Protein AF-A0A836W233-F1 (afdb_monomer)

Nearest PDB structures (foldseek):
  8ucd-assembly1_A  TM=3.951E-01  e=2.687E-01  Homo sapiens
  6h2f-assembly1_D  TM=3.242E-01  e=2.930E+00  Aeromonas hydrophila subsp. hydrophila AL09-71
  6grj-assembly1_I  TM=3.264E-01  e=6.089E+00  Aeromonas hydrophila

Mean predicted aligned error: 6.84 Å

Solvent-accessible surface area (backbone atoms only — not comparable to full-atom values): 11959 Å² total; per-residue (Å²): 135,57,78,64,58,58,51,51,54,52,52,55,53,43,65,55,48,54,58,50,50,52,52,52,49,50,51,49,52,51,53,51,50,54,46,48,52,50,28,51,54,42,48,75,70,67,54,79,58,70,62,73,54,84,77,57,72,66,60,52,49,53,49,50,53,43,52,52,20,50,49,46,35,47,52,40,51,52,48,18,59,74,74,63,74,51,73,55,72,70,52,35,52,50,31,52,53,20,48,54,50,34,64,62,43,51,60,55,48,46,72,71,41,46,72,78,42,51,86,76,69,87,49,72,62,62,53,48,52,62,60,57,61,73,78,54,84,90,65,78,80,82,74,78,76,59,61,75,56,42,72,66,30,28,53,24,48,52,48,29,51,55,23,46,50,47,32,50,46,33,57,57,56,65,72,44,94,83,62,55,72,70,57,45,51,51,34,51,52,49,26,52,55,26,45,51,52,26,52,47,25,47,54,53,26,53,47,38,56,53,32,37,73,75,54,38,84

Secondary structure (DSSP, 8-state):
--HHHHHHHHHHHHHHHHHHHHHHHHHHHHHHHHHHHHHHHHHHTT-PPPPPPPPPHHHHHHHHHHHHHHHHHHHHHHHIIIIISS--HHHHHHHHHHHHHHHHHHHHHHHHHHHHHS-----HHHHHHHHHTTSSTT----PPPPPSS-HHHHHHHHHHHHHHHHHHHHHHHHTSTT--HHHHHHHHHHHHHHHHHHHHHHHHHHHHHHHHHTT--

pLDDT: mean 87.05, std 12.39, range [54.5, 98.38]

Foldseek 3Di:
DDPVVVVVVLVVVLVVQPVVLVVLLVVLVVVLVVLLVQLVVCVVVVNDFFDADDDDPVLVVLVVLLLVLLVLLVVLLCCCSPPPSHRDDPSVVSNVVSLVSNVVSLVVCCVVCVVLLDPDDCPVVNVVVVVVVVPDPDDDDPDPDGRNFDPLLSVLSVLLSVLSCLLNVLVVVLPDPPDDPVVNVVSVVSNSVSSSSNSSSVVSNVSRNVCVVVSSD

Radius of gyration: 21.91 Å; Cα contacts (8 Å, |Δi|>4): 163; chains: 1; bounding box: 52×37×64 Å

Structure (mmCIF, N/CA/C/O backbone):
data_AF-A0A836W233-F1
#
_entry.id   AF-A0A836W233-F1
#
loop_
_atom_site.group_PDB
_atom_site.id
_atom_site.type_symbol
_atom_site.label_atom_id
_atom_site.label_alt_id
_atom_site.label_comp_id
_atom_site.label_asym_id
_atom_site.label_entity_id
_atom_site.label_seq_id
_atom_site.pdbx_PDB_ins_code
_atom_site.Cartn_x
_atom_site.Cartn_y
_atom_site.Cartn_z
_atom_site.occupancy
_atom_site.B_iso_or_equiv
_atom_site.auth_seq_id
_atom_site.auth_comp_id
_atom_site.auth_asym_id
_atom_site.auth_atom_id
_atom_site.pdbx_PDB_model_num
ATOM 1 N N . MET A 1 1 ? 25.858 -1.168 -25.892 1.00 54.59 1 MET A N 1
ATOM 2 C CA . MET A 1 1 ? 25.920 -1.875 -24.596 1.00 54.59 1 MET A CA 1
ATOM 3 C C . MET A 1 1 ? 25.893 -3.358 -24.882 1.00 54.59 1 MET A C 1
ATOM 5 O O . MET A 1 1 ? 25.028 -3.787 -25.639 1.00 54.59 1 MET A O 1
ATOM 9 N N . ASN A 1 2 ? 26.866 -4.107 -24.366 1.00 75.94 2 ASN A N 1
ATOM 10 C CA . ASN A 1 2 ? 26.929 -5.549 -24.581 1.00 75.94 2 ASN A CA 1
ATOM 11 C C . ASN A 1 2 ? 25.986 -6.245 -23.593 1.00 75.94 2 ASN A C 1
ATOM 13 O O . ASN A 1 2 ? 25.768 -5.751 -22.491 1.00 75.94 2 ASN A O 1
ATOM 17 N N . SER A 1 3 ? 25.451 -7.411 -23.964 1.00 74.44 3 SER A N 1
ATOM 18 C CA . SER A 1 3 ? 24.496 -8.168 -23.132 1.00 74.44 3 SER A CA 1
ATOM 19 C C . SER A 1 3 ? 25.020 -8.488 -21.718 1.00 74.44 3 SER A C 1
ATOM 21 O O . SER A 1 3 ? 24.229 -8.736 -20.812 1.00 74.44 3 SER A O 1
ATOM 23 N N . LEU A 1 4 ? 26.345 -8.461 -21.528 1.00 72.94 4 LEU A N 1
ATOM 24 C CA . LEU A 1 4 ? 27.021 -8.636 -20.241 1.00 72.94 4 LEU A CA 1
ATOM 25 C C . LEU A 1 4 ? 26.877 -7.417 -19.316 1.00 72.94 4 LEU A C 1
ATOM 27 O O . LEU A 1 4 ? 26.661 -7.599 -18.123 1.00 72.94 4 LEU A O 1
ATOM 31 N N . ASP A 1 5 ? 26.919 -6.195 -19.852 1.00 72.56 5 ASP A N 1
ATOM 32 C CA . ASP A 1 5 ? 26.774 -4.969 -19.053 1.00 72.56 5 ASP A CA 1
ATOM 33 C C . ASP A 1 5 ? 25.350 -4.864 -18.487 1.00 72.56 5 ASP A C 1
ATOM 35 O O . ASP A 1 5 ? 25.149 -4.506 -17.329 1.00 72.56 5 ASP A O 1
ATOM 39 N N . SER A 1 6 ? 24.350 -5.255 -19.287 1.00 65.19 6 SER A N 1
ATOM 40 C CA . SER A 1 6 ? 22.947 -5.323 -18.863 1.00 65.19 6 SER A CA 1
ATOM 41 C C . SER A 1 6 ? 22.717 -6.375 -17.772 1.00 65.19 6 SER A C 1
ATOM 43 O O . SER A 1 6 ? 21.963 -6.126 -16.837 1.00 65.19 6 SER A O 1
ATOM 45 N N . LEU A 1 7 ? 23.385 -7.531 -17.858 1.00 65.00 7 LEU A N 1
ATOM 46 C CA . LEU A 1 7 ? 23.317 -8.579 -16.832 1.00 65.00 7 LEU A CA 1
ATOM 47 C C . LEU A 1 7 ? 23.950 -8.134 -15.507 1.00 65.00 7 LEU A C 1
ATOM 49 O O . LEU A 1 7 ? 23.391 -8.407 -14.446 1.00 65.00 7 LEU A O 1
ATOM 53 N N . LEU A 1 8 ? 25.078 -7.420 -15.565 1.00 68.75 8 LEU A N 1
ATOM 54 C CA . LEU A 1 8 ? 25.747 -6.895 -14.372 1.00 68.75 8 LEU A CA 1
ATOM 55 C C . LEU A 1 8 ? 24.907 -5.808 -13.683 1.00 68.75 8 LEU A C 1
ATOM 57 O O . LEU A 1 8 ? 24.746 -5.859 -12.466 1.00 68.75 8 LEU A O 1
ATOM 61 N N . LEU A 1 9 ? 24.299 -4.894 -14.447 1.00 66.31 9 LEU A N 1
ATOM 62 C CA . LEU A 1 9 ? 23.399 -3.859 -13.916 1.00 66.31 9 LEU A CA 1
ATOM 63 C C . LEU A 1 9 ? 22.146 -4.440 -13.242 1.00 66.31 9 LEU A C 1
ATOM 65 O O . LEU A 1 9 ? 21.743 -3.974 -12.177 1.00 66.31 9 LEU A O 1
ATOM 69 N N . VAL A 1 10 ? 21.532 -5.473 -13.832 1.00 64.62 10 VAL A N 1
ATOM 70 C CA . VAL A 1 10 ? 20.363 -6.147 -13.233 1.00 64.62 10 VAL A CA 1
ATOM 71 C C . VAL A 1 10 ? 20.743 -6.861 -11.933 1.00 64.62 10 VAL A C 1
ATOM 73 O O . VAL A 1 10 ? 19.988 -6.797 -10.960 1.00 64.62 10 VAL A O 1
ATOM 76 N N . GLY A 1 11 ? 21.914 -7.504 -11.896 1.00 69.62 11 GLY A N 1
ATOM 77 C CA . GLY A 1 11 ? 22.429 -8.150 -10.690 1.00 69.62 11 GLY A CA 1
ATOM 78 C C . GLY A 1 11 ? 22.660 -7.161 -9.546 1.00 69.62 11 GLY A C 1
ATOM 79 O O . GLY A 1 11 ? 22.236 -7.417 -8.421 1.00 69.62 11 GLY A O 1
ATOM 80 N N . ASP A 1 12 ? 23.267 -6.011 -9.838 1.00 78.44 12 ASP A N 1
ATOM 81 C CA . ASP A 1 12 ? 23.578 -4.982 -8.840 1.00 78.44 12 ASP A CA 1
ATOM 82 C C . ASP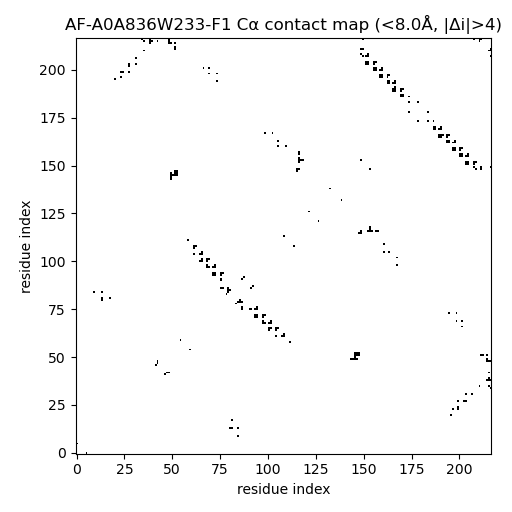 A 1 12 ? 22.311 -4.411 -8.174 1.00 78.44 12 ASP A C 1
ATOM 84 O O . ASP A 1 12 ? 22.196 -4.349 -6.948 1.00 78.44 12 ASP A O 1
ATOM 88 N N . GLN A 1 13 ? 21.284 -4.120 -8.973 1.00 71.88 13 GLN A N 1
ATOM 89 C CA . GLN A 1 13 ? 20.011 -3.588 -8.479 1.00 71.88 13 GLN A CA 1
ATOM 90 C C . GLN A 1 13 ? 19.260 -4.575 -7.567 1.00 71.88 13 GLN A C 1
ATOM 92 O O . GLN A 1 13 ? 18.744 -4.191 -6.513 1.00 71.88 13 GLN A O 1
ATOM 97 N N . ALA A 1 14 ? 19.226 -5.865 -7.921 1.00 77.56 14 ALA A N 1
ATOM 98 C CA . ALA A 1 14 ? 18.607 -6.891 -7.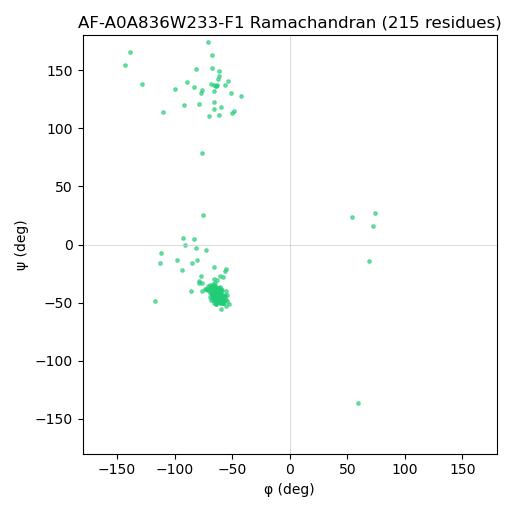078 1.00 77.56 14 ALA A CA 1
ATOM 99 C C . ALA A 1 14 ? 19.352 -7.070 -5.740 1.00 77.56 14 ALA A C 1
ATOM 101 O O . ALA A 1 14 ? 18.715 -7.248 -4.695 1.00 77.56 14 ALA A O 1
ATOM 102 N N . ASN A 1 15 ? 20.685 -6.959 -5.762 1.00 82.75 15 ASN A N 1
ATOM 103 C CA . ASN A 1 15 ? 21.538 -7.089 -4.580 1.00 82.75 15 ASN A CA 1
ATOM 104 C C . ASN A 1 15 ? 21.312 -5.974 -3.554 1.00 82.75 15 ASN A C 1
ATOM 106 O O . ASN A 1 15 ? 21.456 -6.218 -2.359 1.00 82.75 15 ASN A O 1
ATOM 110 N N . HIS A 1 16 ? 20.922 -4.774 -3.986 1.00 86.88 16 HIS A N 1
ATOM 111 C CA . HIS A 1 16 ? 20.575 -3.683 -3.075 1.00 86.88 16 HIS A CA 1
ATOM 112 C C . HIS A 1 16 ? 19.112 -3.733 -2.618 1.00 86.88 16 HIS A C 1
ATOM 114 O O . HIS A 1 16 ? 18.818 -3.517 -1.438 1.00 86.88 16 HIS A O 1
ATOM 120 N N . PHE A 1 17 ? 18.187 -4.059 -3.525 1.00 88.19 17 PHE A N 1
ATOM 121 C CA . PHE A 1 17 ? 16.756 -4.028 -3.233 1.00 88.19 17 PHE A CA 1
ATOM 122 C C . PHE A 1 17 ? 16.310 -5.126 -2.258 1.00 88.19 17 PHE A C 1
ATOM 124 O O . PHE A 1 17 ? 15.556 -4.847 -1.325 1.00 88.19 17 PHE A O 1
ATOM 131 N N . LEU A 1 18 ? 16.757 -6.375 -2.438 1.00 89.88 18 LEU A N 1
ATOM 132 C CA . LEU A 1 18 ? 16.276 -7.504 -1.629 1.00 89.88 18 LEU A CA 1
ATOM 133 C C . LEU A 1 18 ? 16.660 -7.399 -0.141 1.00 89.88 18 LEU A C 1
ATOM 135 O O . LEU A 1 18 ? 15.778 -7.591 0.703 1.00 89.88 18 LEU A O 1
ATOM 139 N N . PRO A 1 19 ? 17.908 -7.047 0.232 1.00 93.44 19 PRO A N 1
ATOM 140 C CA . PRO A 1 19 ? 18.248 -6.807 1.631 1.00 93.44 19 PRO A CA 1
ATOM 141 C C . PRO A 1 19 ? 17.439 -5.657 2.226 1.00 93.44 19 PRO A C 1
ATOM 143 O O . PRO A 1 19 ? 16.938 -5.783 3.343 1.00 93.44 19 PRO A O 1
ATOM 146 N N . LEU A 1 20 ? 17.257 -4.560 1.480 1.00 92.81 20 LEU A N 1
ATOM 147 C CA . LEU A 1 20 ? 16.443 -3.432 1.931 1.00 92.81 20 LEU A CA 1
ATOM 148 C C . LEU A 1 20 ? 14.992 -3.858 2.179 1.00 92.81 20 LEU A C 1
ATOM 150 O O . LEU A 1 20 ? 14.433 -3.520 3.220 1.00 92.81 20 LEU A O 1
ATOM 154 N N . ALA A 1 21 ? 14.400 -4.638 1.272 1.00 92.56 21 ALA A N 1
ATOM 155 C CA . ALA A 1 21 ? 13.067 -5.198 1.458 1.00 92.56 21 ALA A CA 1
ATOM 156 C C . ALA A 1 21 ? 12.988 -6.039 2.737 1.00 92.56 21 ALA A C 1
ATOM 158 O O . ALA A 1 21 ? 12.072 -5.849 3.538 1.00 92.56 21 ALA A O 1
ATOM 159 N N . GLY A 1 22 ? 13.985 -6.895 2.983 1.00 92.88 22 GLY A N 1
ATOM 160 C CA . GLY A 1 22 ? 14.105 -7.655 4.228 1.00 92.88 22 GLY A CA 1
ATOM 161 C C . GLY A 1 22 ? 14.096 -6.761 5.473 1.00 92.88 22 GLY A C 1
ATOM 162 O O . GLY A 1 22 ? 13.321 -7.008 6.397 1.00 92.88 22 GLY A O 1
ATOM 163 N N . TRP A 1 23 ? 14.885 -5.683 5.479 1.00 95.56 23 TRP A N 1
ATOM 164 C CA . TRP A 1 23 ? 14.919 -4.716 6.583 1.00 95.56 23 TRP A CA 1
ATOM 165 C C . TRP A 1 23 ? 13.596 -3.975 6.774 1.00 95.56 23 TRP A C 1
ATOM 167 O O . TRP A 1 23 ? 13.149 -3.801 7.909 1.00 95.56 23 TRP A O 1
ATOM 177 N N . VAL A 1 24 ? 12.942 -3.569 5.684 1.00 93.88 24 VAL A N 1
ATOM 178 C CA . VAL A 1 24 ? 11.636 -2.898 5.727 1.00 93.88 24 VAL A CA 1
ATOM 179 C C . VAL A 1 24 ? 10.575 -3.822 6.327 1.00 93.88 24 VAL A C 1
ATOM 181 O O . VAL A 1 24 ? 9.843 -3.411 7.231 1.00 93.88 24 VAL A O 1
ATOM 184 N N . PHE A 1 25 ? 10.512 -5.083 5.893 1.00 94.75 25 PHE A N 1
ATOM 185 C CA . PHE A 1 25 ? 9.562 -6.052 6.443 1.00 94.75 25 PHE A CA 1
ATOM 186 C C . PHE A 1 25 ? 9.882 -6.438 7.887 1.00 94.75 25 PHE A C 1
ATOM 188 O O . PHE A 1 25 ? 8.960 -6.584 8.691 1.00 94.75 25 PHE A O 1
ATOM 195 N N . LEU A 1 26 ? 11.162 -6.539 8.254 1.00 94.88 26 LEU A N 1
ATOM 196 C CA . LEU A 1 26 ? 11.569 -6.739 9.644 1.00 94.88 26 LEU A CA 1
ATOM 197 C C . LEU A 1 26 ? 11.117 -5.565 10.523 1.00 94.88 26 LEU A C 1
ATOM 199 O O . LEU A 1 26 ? 10.519 -5.781 11.576 1.00 94.88 26 LEU A O 1
ATOM 203 N N . GLY A 1 27 ? 11.341 -4.328 10.073 1.00 93.56 27 GLY A N 1
ATOM 204 C CA . GLY A 1 27 ? 10.877 -3.121 10.755 1.00 93.56 27 GLY A CA 1
ATOM 205 C C . GLY A 1 27 ? 9.356 -3.097 10.926 1.00 93.56 27 GLY A C 1
ATOM 206 O O . GLY A 1 27 ? 8.863 -2.817 12.020 1.00 93.56 27 GLY A O 1
ATOM 207 N N . ALA A 1 28 ? 8.608 -3.475 9.884 1.00 92.50 28 ALA A N 1
ATOM 208 C CA . ALA A 1 28 ? 7.158 -3.633 9.964 1.00 92.50 28 ALA A CA 1
ATOM 209 C C . ALA A 1 28 ? 6.756 -4.704 10.996 1.00 92.50 28 ALA A C 1
ATOM 211 O O . ALA A 1 28 ? 5.900 -4.449 11.842 1.00 92.50 28 ALA A O 1
ATOM 212 N N . GLY A 1 29 ? 7.415 -5.866 11.000 1.00 93.06 29 GLY A N 1
ATOM 213 C CA . GLY A 1 29 ? 7.183 -6.928 11.982 1.00 93.06 29 GLY A CA 1
ATOM 214 C C . GLY A 1 29 ? 7.442 -6.480 13.425 1.00 93.06 29 GLY A C 1
ATOM 215 O O . GLY A 1 29 ? 6.626 -6.743 14.311 1.00 93.06 29 GLY A O 1
ATOM 216 N N . ILE A 1 30 ? 8.524 -5.732 13.663 1.00 94.69 30 ILE A N 1
ATOM 217 C CA . ILE A 1 30 ? 8.833 -5.140 14.974 1.00 94.69 30 ILE A CA 1
ATOM 218 C C . ILE A 1 30 ? 7.737 -4.149 15.385 1.00 94.69 30 ILE A C 1
ATOM 220 O O . ILE A 1 30 ? 7.246 -4.215 16.513 1.00 94.69 30 ILE A O 1
ATOM 224 N N . ALA A 1 31 ? 7.297 -3.270 14.481 1.00 92.50 31 ALA A N 1
ATOM 225 C CA . ALA A 1 31 ? 6.215 -2.326 14.759 1.00 92.50 31 ALA A CA 1
ATOM 226 C C . ALA A 1 31 ? 4.899 -3.043 15.119 1.00 92.50 31 ALA A C 1
ATOM 228 O O . ALA A 1 31 ? 4.221 -2.649 16.072 1.00 92.50 31 ALA A O 1
ATOM 229 N N . MET A 1 32 ? 4.563 -4.131 14.415 1.00 93.69 32 MET A N 1
ATOM 230 C CA . MET A 1 32 ? 3.405 -4.976 14.732 1.00 93.69 32 MET A CA 1
ATOM 231 C C . MET A 1 32 ? 3.522 -5.581 16.134 1.00 93.69 32 MET A C 1
ATOM 233 O O . MET A 1 32 ? 2.569 -5.494 16.913 1.00 93.69 32 MET A O 1
ATOM 237 N N . ALA A 1 33 ? 4.686 -6.143 16.474 1.00 91.75 33 ALA A N 1
ATOM 238 C CA . ALA A 1 33 ? 4.948 -6.749 17.777 1.00 91.75 33 ALA A CA 1
ATOM 239 C C . ALA A 1 33 ? 4.858 -5.726 18.920 1.00 91.75 33 ALA A C 1
ATOM 241 O O . ALA A 1 33 ? 4.186 -5.981 19.919 1.00 91.75 33 ALA A O 1
ATOM 242 N N . LEU A 1 34 ? 5.454 -4.540 18.759 1.00 92.69 34 LEU A N 1
ATOM 243 C CA . LEU A 1 34 ? 5.370 -3.456 19.743 1.00 92.69 34 LEU A CA 1
ATOM 244 C C . LEU A 1 34 ? 3.922 -3.001 19.962 1.00 92.69 34 LEU A C 1
ATOM 246 O O . LEU A 1 34 ? 3.486 -2.865 21.107 1.00 92.69 34 LEU A O 1
ATOM 250 N N . HIS A 1 35 ? 3.153 -2.830 18.881 1.00 91.88 35 HIS A N 1
ATOM 251 C CA . HIS A 1 35 ? 1.733 -2.490 18.964 1.00 91.88 35 HIS A CA 1
ATOM 252 C C . HIS A 1 35 ? 0.923 -3.585 19.682 1.00 91.88 35 HIS A C 1
ATOM 254 O O . HIS A 1 35 ? 0.108 -3.277 20.551 1.00 91.88 35 HIS A O 1
ATOM 260 N N . ALA A 1 36 ? 1.180 -4.866 19.383 1.00 90.19 36 ALA A N 1
ATOM 261 C CA . ALA A 1 36 ? 0.514 -5.996 20.040 1.00 90.19 36 ALA A CA 1
ATOM 262 C C . ALA A 1 36 ? 0.814 -6.037 21.546 1.00 90.19 36 ALA A C 1
ATOM 264 O O . ALA A 1 36 ? -0.103 -6.175 22.357 1.00 90.19 36 ALA A O 1
ATOM 265 N N . CYS A 1 37 ? 2.086 -5.875 21.923 1.00 91.81 37 CYS A N 1
ATOM 266 C CA . CYS A 1 37 ? 2.526 -5.823 23.316 1.00 91.81 37 CYS A CA 1
ATOM 267 C C . CYS A 1 37 ? 1.872 -4.660 24.073 1.00 91.81 37 CYS A C 1
ATOM 269 O O . CYS A 1 37 ? 1.409 -4.848 25.199 1.00 91.81 37 CYS A O 1
ATOM 271 N N . GLY A 1 38 ? 1.778 -3.480 23.449 1.00 88.50 38 GLY A N 1
ATOM 272 C CA . GLY A 1 38 ? 1.089 -2.317 24.012 1.00 88.50 38 GLY A CA 1
ATOM 273 C C . GLY A 1 38 ? -0.400 -2.577 24.261 1.00 88.50 38 GLY A C 1
ATOM 274 O O . GLY A 1 38 ? -0.880 -2.372 25.377 1.00 88.50 38 GLY A O 1
ATOM 275 N N . GLY A 1 39 ? -1.114 -3.103 23.260 1.00 86.81 39 GLY A N 1
ATOM 276 C CA . GLY A 1 39 ? -2.533 -3.456 23.384 1.00 86.81 39 GLY A CA 1
ATOM 277 C C . GLY A 1 39 ? -2.786 -4.538 24.439 1.00 86.81 39 GLY A C 1
ATOM 278 O O . GLY A 1 39 ? -3.727 -4.452 25.231 1.00 86.81 39 GLY A O 1
ATOM 279 N N . TRP A 1 40 ? -1.906 -5.535 24.526 1.00 87.94 40 TRP A N 1
ATOM 280 C CA . TRP A 1 40 ? -1.980 -6.576 25.549 1.00 87.94 40 TRP A CA 1
ATOM 281 C C . TRP A 1 40 ? -1.714 -6.043 26.964 1.00 87.94 40 TRP A C 1
ATOM 283 O O . TRP A 1 40 ? -2.442 -6.382 27.900 1.00 87.94 40 TRP A O 1
ATOM 293 N N . ALA A 1 41 ? -0.722 -5.166 27.132 1.00 89.62 41 ALA A N 1
ATOM 294 C CA . ALA A 1 41 ? -0.446 -4.514 28.409 1.00 89.62 41 ALA A CA 1
ATOM 295 C C . ALA A 1 41 ? -1.614 -3.617 28.857 1.00 89.62 41 ALA A C 1
ATOM 297 O O . ALA A 1 41 ? -1.976 -3.629 30.033 1.00 89.62 41 ALA A O 1
ATOM 298 N N . ALA A 1 42 ? -2.245 -2.889 27.929 1.00 86.12 42 ALA A N 1
ATOM 299 C CA . ALA A 1 42 ? -3.430 -2.076 28.204 1.00 86.12 42 ALA A CA 1
ATOM 300 C C . ALA A 1 42 ? -4.619 -2.931 28.678 1.00 86.12 42 ALA A C 1
ATOM 302 O O . ALA A 1 42 ? -5.251 -2.609 29.685 1.00 86.12 42 ALA A O 1
ATOM 303 N N . ARG A 1 43 ? -4.859 -4.076 28.027 1.00 85.75 43 ARG A N 1
ATOM 304 C CA . ARG A 1 43 ? -5.877 -5.053 28.449 1.00 85.75 43 ARG A CA 1
ATOM 305 C C . ARG A 1 43 ? -5.625 -5.602 29.842 1.00 85.75 43 ARG A C 1
ATOM 307 O O . ARG A 1 43 ? -6.555 -5.692 30.636 1.00 85.75 43 ARG A O 1
ATOM 314 N N . ARG A 1 44 ? -4.371 -5.936 30.163 1.00 88.56 44 ARG A N 1
ATOM 315 C CA . ARG A 1 44 ? -3.999 -6.383 31.515 1.00 88.56 44 ARG A CA 1
ATOM 316 C C . ARG A 1 44 ? -4.272 -5.328 32.585 1.00 88.56 44 ARG A C 1
ATOM 318 O O . ARG A 1 44 ? -4.523 -5.692 33.726 1.00 88.56 44 ARG A O 1
ATOM 325 N N . ARG A 1 45 ? -4.257 -4.042 32.223 1.00 90.06 45 ARG A N 1
ATOM 326 C CA . ARG A 1 45 ? -4.622 -2.925 33.110 1.00 90.06 45 ARG A CA 1
ATOM 327 C C . ARG A 1 45 ? -6.135 -2.676 33.191 1.00 90.06 45 ARG A C 1
ATOM 329 O O . ARG A 1 45 ? -6.541 -1.708 33.821 1.00 90.06 45 ARG A O 1
ATOM 336 N N . GLY A 1 46 ? -6.962 -3.508 32.555 1.00 84.06 46 GLY A N 1
ATOM 337 C CA . GLY A 1 46 ? -8.419 -3.362 32.564 1.00 84.06 46 GLY A CA 1
ATOM 338 C C . GLY A 1 46 ? -8.935 -2.186 31.731 1.00 84.06 46 GLY A C 1
ATOM 339 O O . GLY A 1 46 ? -10.086 -1.790 31.894 1.00 84.06 46 GLY A O 1
ATOM 340 N N . LEU A 1 47 ? -8.113 -1.619 30.838 1.00 80.94 47 LEU A N 1
ATOM 341 C CA . LEU A 1 47 ? -8.565 -0.570 29.928 1.00 80.94 47 LEU A CA 1
ATOM 342 C C . LEU A 1 47 ? -9.508 -1.196 28.894 1.00 80.94 47 LEU A C 1
ATOM 344 O O . LEU A 1 47 ? -9.086 -1.994 28.055 1.00 80.94 47 LEU A O 1
ATOM 348 N N . ALA A 1 48 ? -10.796 -0.863 28.986 1.00 73.06 48 ALA A N 1
ATOM 349 C CA . ALA A 1 48 ? -11.801 -1.334 28.047 1.00 73.06 48 ALA A CA 1
ATOM 350 C C . ALA A 1 48 ? -11.525 -0.752 26.654 1.00 73.06 48 ALA A C 1
ATOM 352 O O . ALA A 1 48 ? -11.462 0.466 26.479 1.00 73.06 48 ALA A O 1
ATOM 353 N N . ALA A 1 49 ? -11.362 -1.628 25.662 1.00 72.75 49 ALA A N 1
ATOM 354 C CA . ALA A 1 49 ? -11.263 -1.202 24.275 1.00 72.75 49 ALA A CA 1
ATOM 355 C C . ALA A 1 49 ? -12.623 -0.648 23.810 1.00 72.75 49 ALA A C 1
ATOM 357 O O . ALA A 1 49 ? -13.660 -1.243 24.128 1.00 72.75 49 ALA A O 1
ATOM 358 N N . PRO A 1 50 ? -12.648 0.464 23.056 1.00 69.44 50 PRO A N 1
ATOM 359 C CA . PRO A 1 50 ? -13.883 0.954 22.469 1.00 69.44 50 PRO A CA 1
ATOM 360 C C . PRO A 1 50 ? -14.467 -0.097 21.509 1.00 69.44 50 PRO A C 1
ATOM 362 O O . PRO A 1 50 ? -13.718 -0.855 20.884 1.00 69.44 50 PRO A O 1
ATOM 365 N N . PRO A 1 51 ? -15.801 -0.163 21.366 1.00 72.19 51 PRO A N 1
ATOM 366 C CA . PRO A 1 51 ? -16.425 -1.114 20.459 1.00 72.19 51 PRO A CA 1
ATOM 367 C C . PRO A 1 51 ? -15.991 -0.845 19.007 1.00 72.19 51 PRO A C 1
ATOM 369 O O . PRO A 1 51 ? -15.876 0.319 18.603 1.00 72.19 51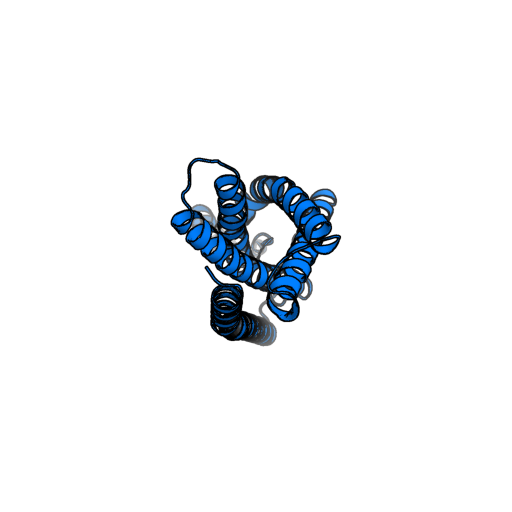 PRO A O 1
ATOM 372 N N . PRO A 1 52 ? -15.773 -1.896 18.194 1.00 75.25 52 PRO A N 1
ATOM 373 C CA . PRO A 1 52 ? -15.330 -1.725 16.820 1.00 75.25 52 PRO A CA 1
ATOM 374 C C . PRO A 1 52 ? -16.414 -1.024 15.998 1.00 75.25 52 PRO A C 1
ATOM 376 O O . PRO A 1 52 ? -17.586 -1.411 16.008 1.00 75.25 52 PRO A O 1
ATOM 379 N N . ALA A 1 53 ? -16.018 -0.006 15.237 1.00 78.88 53 ALA A N 1
ATOM 380 C CA . ALA A 1 53 ? -16.925 0.656 14.310 1.00 78.88 53 ALA A CA 1
ATOM 381 C C . ALA A 1 53 ? -17.390 -0.316 13.211 1.00 78.88 53 ALA A C 1
ATOM 383 O O . ALA A 1 53 ? -16.598 -1.060 12.625 1.00 78.88 53 ALA A O 1
ATOM 384 N N . ARG A 1 54 ? -18.689 -0.294 12.903 1.00 85.56 54 ARG A N 1
ATOM 385 C CA . ARG A 1 54 ? -19.285 -1.143 11.864 1.00 85.56 54 ARG A CA 1
ATOM 386 C C . ARG A 1 54 ? -18.963 -0.560 10.487 1.00 85.56 54 ARG A C 1
ATOM 388 O O . ARG A 1 54 ? -19.158 0.628 10.266 1.00 85.56 54 ARG A O 1
ATOM 395 N N . TRP A 1 55 ? -18.466 -1.391 9.573 1.00 89.31 55 TRP A N 1
A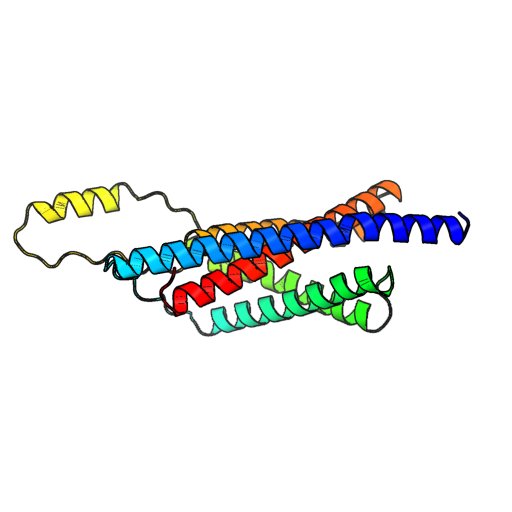TOM 396 C CA . TRP A 1 55 ? -18.229 -0.989 8.182 1.00 89.31 55 TRP A CA 1
ATOM 397 C C . TRP A 1 55 ? -19.477 -1.242 7.349 1.00 89.31 55 TRP A C 1
ATOM 399 O O . TRP A 1 55 ? -20.118 -2.291 7.487 1.00 89.31 55 TRP A O 1
ATOM 409 N N . HIS A 1 56 ? -19.783 -0.320 6.445 1.00 93.62 56 HIS A N 1
ATOM 410 C CA . HIS A 1 56 ? -20.795 -0.546 5.428 1.00 93.62 56 HIS A CA 1
ATOM 411 C C . HIS A 1 56 ? -20.311 -1.621 4.442 1.00 93.62 56 HIS A C 1
ATOM 413 O O . HIS A 1 56 ? -19.113 -1.826 4.241 1.00 93.62 56 HIS A O 1
ATOM 419 N N . TRP A 1 57 ? -21.246 -2.348 3.828 1.00 96.06 57 TRP A N 1
ATOM 420 C CA . TRP A 1 57 ? -20.921 -3.467 2.935 1.00 96.06 57 TRP A CA 1
ATOM 421 C C . TRP A 1 57 ? -20.079 -3.035 1.723 1.00 96.06 57 TRP A C 1
ATOM 423 O O . TRP A 1 57 ? -19.165 -3.754 1.328 1.00 96.06 57 TRP A O 1
ATOM 433 N N . TRP A 1 58 ? -20.333 -1.842 1.182 1.00 95.81 58 TRP A N 1
ATOM 434 C CA . TRP A 1 58 ? -19.610 -1.303 0.032 1.00 95.81 58 TRP A CA 1
ATOM 435 C C . TRP A 1 58 ? -18.160 -0.938 0.383 1.00 95.81 58 TRP A C 1
ATOM 437 O O . TRP A 1 58 ? -17.257 -1.172 -0.412 1.00 95.81 58 TRP A O 1
ATOM 447 N N . GLU A 1 59 ? -17.903 -0.458 1.603 1.00 94.12 59 GLU A N 1
ATOM 448 C CA . GLU A 1 59 ? -16.544 -0.170 2.086 1.00 94.12 59 GLU A CA 1
ATOM 449 C C . GLU A 1 59 ? -15.741 -1.463 2.245 1.00 94.12 59 GLU A C 1
ATOM 451 O O . GLU A 1 59 ? -14.549 -1.499 1.956 1.00 94.12 59 GLU A O 1
ATOM 456 N N . ARG A 1 60 ? -16.403 -2.551 2.667 1.00 93.94 60 ARG A N 1
ATOM 457 C CA . ARG A 1 60 ? -15.789 -3.886 2.721 1.00 93.94 60 ARG A CA 1
ATOM 458 C C . ARG A 1 60 ? -15.435 -4.384 1.324 1.00 93.94 60 ARG A C 1
ATOM 460 O O . ARG A 1 60 ? -14.370 -4.969 1.168 1.00 93.94 60 ARG A O 1
ATOM 467 N N . LEU A 1 61 ? -16.305 -4.148 0.340 1.00 96.56 61 LEU A N 1
ATOM 468 C CA . LEU A 1 61 ? -16.041 -4.500 -1.054 1.00 96.56 61 LEU A CA 1
ATOM 469 C C . LEU A 1 61 ? -14.851 -3.705 -1.606 1.00 96.56 61 LEU A C 1
ATOM 471 O O . LEU A 1 61 ? -13.912 -4.318 -2.100 1.00 96.56 61 LEU A O 1
ATOM 475 N N . LEU A 1 62 ? -14.842 -2.375 -1.457 1.00 96.31 62 LEU A N 1
ATOM 476 C CA . LEU A 1 62 ? -13.716 -1.532 -1.886 1.00 96.31 62 LEU A CA 1
ATOM 477 C C . LEU A 1 62 ? -12.401 -1.961 -1.237 1.00 96.31 62 LEU A C 1
ATOM 479 O O . LEU A 1 62 ? -11.389 -2.093 -1.920 1.00 96.31 62 LEU A O 1
ATOM 483 N N . TYR A 1 63 ? -12.423 -2.226 0.070 1.00 95.25 63 TYR A N 1
ATOM 484 C CA . TYR A 1 63 ? -11.244 -2.699 0.783 1.00 95.25 63 TYR A CA 1
ATOM 485 C C . TYR A 1 63 ? -10.774 -4.068 0.283 1.00 95.25 63 TYR A C 1
ATOM 487 O O . TYR A 1 63 ? -9.582 -4.262 0.073 1.00 95.25 63 TYR A O 1
ATOM 495 N N . ALA A 1 64 ? -11.694 -5.008 0.051 1.00 96.50 64 ALA A N 1
ATOM 496 C CA . ALA A 1 64 ? -11.354 -6.326 -0.474 1.00 96.50 64 ALA A CA 1
ATOM 497 C C . ALA A 1 64 ? -10.714 -6.230 -1.867 1.00 96.50 64 ALA A C 1
ATOM 499 O O . ALA A 1 64 ? -9.680 -6.851 -2.097 1.00 96.50 64 ALA A O 1
ATOM 500 N N . VAL A 1 65 ? -11.272 -5.411 -2.765 1.00 97.94 65 VAL A N 1
ATOM 501 C CA . VAL A 1 65 ? -10.692 -5.182 -4.098 1.00 97.94 65 VAL A CA 1
ATOM 502 C C . VAL A 1 65 ? -9.303 -4.547 -3.986 1.00 97.94 65 VAL A C 1
ATOM 504 O O . VAL A 1 65 ? -8.381 -4.997 -4.658 1.00 97.94 65 VAL A O 1
ATOM 507 N N . ALA A 1 66 ? -9.119 -3.564 -3.099 1.00 97.06 66 ALA A N 1
ATOM 508 C CA . ALA A 1 66 ? -7.814 -2.944 -2.868 1.00 97.06 66 ALA A CA 1
ATOM 509 C C . ALA A 1 66 ? -6.764 -3.949 -2.377 1.00 97.06 66 ALA A C 1
ATOM 511 O O . ALA A 1 66 ? -5.642 -3.961 -2.873 1.00 97.06 66 ALA A O 1
ATOM 512 N N . VAL A 1 67 ? -7.130 -4.802 -1.416 1.00 96.56 67 VAL A N 1
ATOM 513 C CA . VAL A 1 67 ? -6.246 -5.837 -0.863 1.00 96.56 67 VAL A CA 1
ATOM 514 C C . VAL A 1 67 ? -5.868 -6.852 -1.937 1.00 96.56 67 VAL A C 1
ATOM 516 O O . VAL A 1 67 ? -4.697 -7.201 -2.046 1.00 96.56 67 VAL A O 1
ATOM 519 N N . LEU A 1 68 ? -6.830 -7.298 -2.749 1.00 97.62 68 LEU A N 1
ATOM 520 C CA . LEU A 1 68 ? -6.566 -8.227 -3.849 1.00 97.62 68 LEU A CA 1
ATOM 521 C C . LEU A 1 68 ? -5.642 -7.607 -4.904 1.00 97.62 68 LEU A C 1
ATOM 523 O O . LEU A 1 68 ? -4.682 -8.255 -5.309 1.00 97.62 68 LEU A O 1
ATOM 527 N N . ALA A 1 69 ? -5.876 -6.350 -5.293 1.00 97.94 69 ALA A N 1
ATOM 528 C CA . ALA A 1 69 ? -5.017 -5.643 -6.243 1.00 97.94 69 ALA A CA 1
ATOM 529 C C . ALA A 1 69 ? -3.596 -5.438 -5.694 1.00 97.94 69 ALA A C 1
ATOM 531 O O . ALA A 1 69 ? -2.621 -5.675 -6.398 1.00 97.94 69 ALA A O 1
ATOM 532 N N . LEU A 1 70 ? -3.456 -5.053 -4.421 1.00 97.06 70 LEU A N 1
ATOM 533 C CA . LEU A 1 70 ? -2.149 -4.910 -3.773 1.00 97.06 70 LEU A CA 1
ATOM 534 C C . LEU A 1 70 ? -1.413 -6.243 -3.643 1.00 97.06 70 LEU A C 1
ATOM 536 O O . LEU A 1 70 ? -0.193 -6.273 -3.796 1.00 97.06 70 LEU A O 1
ATOM 540 N N . LEU A 1 71 ? -2.127 -7.333 -3.361 1.00 96.69 71 LEU A N 1
ATOM 541 C CA . LEU A 1 71 ? -1.541 -8.667 -3.297 1.00 96.69 71 LEU A CA 1
ATOM 542 C C . LEU A 1 71 ? -1.017 -9.096 -4.671 1.00 96.69 71 LEU A C 1
ATOM 544 O O . LEU A 1 71 ? 0.129 -9.525 -4.762 1.00 96.69 71 LEU A O 1
ATOM 548 N N . ASP A 1 72 ? -1.820 -8.927 -5.724 1.00 97.81 72 ASP A N 1
ATOM 549 C CA . ASP A 1 72 ? -1.422 -9.205 -7.107 1.00 97.81 72 ASP A CA 1
ATOM 550 C C . ASP A 1 72 ? -0.182 -8.391 -7.517 1.00 97.81 72 ASP A C 1
ATOM 552 O O . ASP A 1 72 ? 0.832 -8.957 -7.934 1.00 97.81 72 ASP A O 1
ATOM 556 N N . LEU A 1 73 ? -0.203 -7.075 -7.283 1.00 97.38 73 LEU A N 1
ATOM 557 C CA . LEU A 1 73 ? 0.923 -6.177 -7.554 1.00 97.38 73 LEU A CA 1
ATOM 558 C C . LEU A 1 73 ? 2.182 -6.553 -6.771 1.00 97.38 73 LEU A C 1
ATOM 560 O O . LEU A 1 73 ? 3.277 -6.559 -7.329 1.00 97.38 73 LEU A O 1
ATOM 564 N N . SER A 1 74 ? 2.039 -6.891 -5.489 1.00 95.81 74 SER A N 1
ATOM 565 C CA . SER A 1 74 ? 3.175 -7.281 -4.651 1.00 95.81 74 SER A CA 1
ATOM 566 C C . SER A 1 74 ? 3.783 -8.588 -5.152 1.00 95.81 74 SER A C 1
ATOM 568 O O . SER A 1 74 ? 4.987 -8.655 -5.381 1.00 95.81 74 SER A O 1
ATOM 570 N N . VAL A 1 75 ? 2.963 -9.620 -5.371 1.00 95.81 75 VAL A N 1
ATOM 571 C CA . VAL A 1 75 ? 3.437 -10.933 -5.833 1.00 95.81 75 VAL A CA 1
ATOM 572 C C . VAL A 1 75 ? 4.129 -10.810 -7.186 1.00 95.81 75 VAL A C 1
ATOM 574 O O . VAL A 1 75 ? 5.249 -11.292 -7.338 1.00 95.81 75 VAL A O 1
ATOM 577 N N . THR A 1 76 ? 3.506 -10.128 -8.147 1.00 96.25 76 THR A N 1
ATOM 578 C CA . THR A 1 76 ? 4.074 -9.927 -9.488 1.00 96.25 76 THR A CA 1
ATOM 579 C C . THR A 1 76 ? 5.381 -9.125 -9.442 1.00 96.25 76 THR A C 1
ATOM 581 O O . THR A 1 76 ? 6.349 -9.518 -10.092 1.00 96.25 76 THR A O 1
ATOM 584 N N . ALA A 1 77 ? 5.460 -8.057 -8.638 1.00 93.25 77 ALA A N 1
ATOM 585 C CA . ALA A 1 77 ? 6.665 -7.236 -8.508 1.00 93.25 77 ALA A CA 1
ATOM 586 C C . ALA A 1 77 ? 7.820 -7.980 -7.818 1.00 93.25 77 ALA A C 1
ATOM 588 O O . ALA A 1 77 ? 8.941 -7.987 -8.328 1.00 93.25 77 ALA A O 1
ATOM 589 N N . PHE A 1 78 ? 7.564 -8.651 -6.690 1.00 92.25 78 PHE A N 1
ATOM 590 C CA . PHE A 1 78 ? 8.597 -9.428 -5.998 1.00 92.25 78 PHE A CA 1
ATOM 591 C C . PHE A 1 78 ? 9.064 -10.617 -6.834 1.00 92.25 78 PHE A C 1
ATOM 593 O O . PHE A 1 78 ? 10.260 -10.890 -6.876 1.00 92.25 78 PHE A O 1
ATOM 600 N N . TYR A 1 79 ? 8.154 -11.286 -7.545 1.00 91.81 79 TYR A N 1
ATOM 601 C CA . TYR A 1 79 ? 8.516 -12.351 -8.477 1.00 91.81 79 TYR A CA 1
ATOM 602 C C . TYR A 1 79 ? 9.450 -11.848 -9.586 1.00 91.81 79 TYR A C 1
ATOM 604 O O . TYR A 1 79 ? 10.452 -12.497 -9.896 1.00 91.81 79 TYR A O 1
ATOM 612 N N . ALA A 1 80 ? 9.159 -10.671 -10.148 1.00 90.12 80 ALA A N 1
ATOM 613 C CA . ALA A 1 80 ? 9.988 -10.043 -11.170 1.00 90.12 80 ALA A CA 1
ATOM 614 C C . ALA A 1 80 ? 11.418 -9.803 -10.681 1.00 90.12 80 ALA A C 1
ATOM 616 O O . ALA A 1 80 ? 12.372 -10.182 -11.357 1.00 90.12 80 ALA A O 1
ATOM 617 N N . VAL A 1 81 ? 11.554 -9.210 -9.492 1.00 87.50 81 VAL A N 1
ATOM 618 C CA . VAL A 1 81 ? 12.855 -8.874 -8.901 1.00 87.50 81 VAL A CA 1
ATOM 619 C C . VAL A 1 81 ? 13.619 -10.127 -8.469 1.00 87.50 81 VAL A C 1
ATOM 621 O O . VAL A 1 81 ? 14.828 -10.190 -8.658 1.00 87.50 81 VAL A O 1
ATOM 624 N N . ALA A 1 82 ? 12.935 -11.128 -7.912 1.00 85.56 82 ALA A N 1
ATOM 625 C CA . ALA A 1 82 ? 13.588 -12.306 -7.346 1.00 85.56 82 ALA A CA 1
ATOM 626 C C . ALA A 1 82 ? 14.034 -13.340 -8.391 1.00 85.56 82 ALA A C 1
ATOM 628 O O . ALA A 1 82 ? 15.003 -14.052 -8.144 1.00 85.56 82 ALA A O 1
ATOM 629 N N . VAL A 1 83 ? 13.320 -13.471 -9.519 1.00 84.44 83 VAL A N 1
ATOM 630 C CA . VAL A 1 83 ? 13.530 -14.601 -10.446 1.00 84.44 83 VAL A CA 1
ATOM 631 C C . VAL A 1 83 ? 14.017 -14.171 -11.829 1.00 84.44 83 VAL A C 1
ATOM 633 O O . VAL A 1 83 ? 14.956 -14.767 -12.344 1.00 84.44 83 VAL A O 1
ATOM 636 N N . HIS A 1 84 ? 13.379 -13.177 -12.457 1.00 72.75 84 HIS A N 1
ATOM 637 C CA . HIS A 1 84 ? 13.549 -12.923 -13.898 1.00 72.75 84 HIS A CA 1
ATOM 638 C C . HIS A 1 84 ? 14.265 -11.610 -14.237 1.00 72.75 84 HIS A C 1
ATOM 640 O O . HIS A 1 84 ? 14.652 -11.415 -15.386 1.00 72.75 84 HIS A O 1
ATOM 646 N N . GLY A 1 85 ? 14.396 -10.673 -13.295 1.00 77.19 85 GLY A N 1
ATOM 647 C CA . GLY A 1 85 ? 14.929 -9.327 -13.547 1.00 77.19 85 GLY A CA 1
ATOM 648 C C . GLY A 1 85 ? 14.018 -8.430 -14.403 1.00 77.19 85 GLY A C 1
ATOM 649 O O . GLY A 1 85 ? 14.204 -7.215 -14.429 1.00 77.19 85 GLY A O 1
ATOM 650 N N . HIS A 1 86 ? 13.003 -8.996 -15.065 1.00 83.00 86 HIS A N 1
ATOM 651 C CA . HIS A 1 86 ? 12.006 -8.286 -15.861 1.00 83.00 86 HIS A CA 1
ATOM 652 C C . HIS A 1 86 ? 10.608 -8.921 -15.734 1.00 83.00 86 HIS A C 1
ATOM 654 O O . HIS A 1 86 ? 10.466 -10.128 -15.523 1.00 83.00 86 HIS A O 1
ATOM 660 N N . LEU A 1 87 ? 9.556 -8.125 -15.945 1.00 86.25 87 LEU A N 1
ATOM 661 C CA . LEU A 1 87 ? 8.175 -8.604 -16.088 1.00 86.25 87 LEU A CA 1
ATOM 662 C C . LEU A 1 87 ? 7.855 -8.849 -17.563 1.00 86.25 87 LEU A C 1
ATOM 664 O O . LEU A 1 87 ? 7.900 -7.927 -18.370 1.00 86.25 87 LEU A O 1
ATOM 668 N N . GLY A 1 88 ? 7.498 -10.086 -17.909 1.00 91.88 88 GLY A N 1
ATOM 669 C CA . GLY A 1 88 ? 7.071 -10.460 -19.258 1.00 91.88 88 GLY A CA 1
ATOM 670 C C . GLY A 1 88 ? 5.881 -11.421 -19.245 1.00 91.88 88 GLY A C 1
ATOM 671 O O . GLY A 1 88 ? 5.547 -12.009 -18.214 1.00 91.88 88 GLY A O 1
ATOM 672 N N . GLY A 1 89 ? 5.234 -11.583 -20.402 1.00 93.38 89 GLY A N 1
ATOM 673 C CA . GLY A 1 89 ? 4.142 -12.544 -20.600 1.00 93.38 89 GLY A CA 1
ATOM 674 C C . GLY A 1 89 ? 2.944 -12.327 -19.666 1.00 93.38 89 GLY A C 1
ATOM 675 O O . GLY A 1 89 ? 2.501 -11.200 -19.449 1.00 93.38 89 GLY A O 1
ATOM 676 N N . TRP A 1 90 ? 2.422 -13.420 -19.104 1.00 95.25 90 TRP A N 1
ATOM 677 C CA . TRP A 1 90 ? 1.246 -13.407 -18.224 1.00 95.25 90 TRP A CA 1
ATOM 678 C C . TRP A 1 90 ? 1.455 -12.624 -16.922 1.00 95.25 90 TRP A C 1
ATOM 680 O O . TRP A 1 90 ? 0.509 -12.015 -16.429 1.00 95.25 90 TRP A O 1
ATOM 690 N N . TRP A 1 91 ? 2.682 -12.583 -16.394 1.00 95.75 91 TRP A N 1
ATOM 691 C CA . TRP A 1 91 ? 3.001 -11.818 -15.184 1.00 95.75 91 TRP A CA 1
ATOM 692 C C . TRP A 1 91 ? 2.866 -10.316 -15.406 1.00 95.75 91 TRP A C 1
ATOM 694 O O . TRP A 1 91 ? 2.326 -9.615 -14.554 1.00 95.75 91 TRP A O 1
ATOM 704 N N . LEU A 1 92 ? 3.313 -9.832 -16.569 1.00 94.88 92 LEU A N 1
ATOM 705 C CA . LEU A 1 92 ? 3.143 -8.434 -16.950 1.00 94.88 92 LEU A CA 1
ATOM 706 C C . LEU A 1 92 ? 1.660 -8.092 -17.119 1.00 94.88 92 LEU A C 1
ATOM 708 O O . LEU A 1 92 ? 1.222 -7.055 -16.632 1.00 94.88 92 LEU A O 1
ATOM 712 N N . LEU A 1 93 ? 0.878 -8.969 -17.762 1.00 96.75 93 LEU A N 1
ATOM 713 C CA . LEU A 1 93 ? -0.563 -8.758 -17.913 1.00 96.75 93 LEU A CA 1
ATOM 714 C C . LEU A 1 93 ? -1.264 -8.660 -16.551 1.00 96.75 93 LEU A C 1
ATOM 716 O O . LEU A 1 93 ? -2.020 -7.715 -16.337 1.00 96.75 93 LEU A O 1
ATOM 720 N N . GLY A 1 94 ? -0.989 -9.601 -15.640 1.00 97.00 94 GLY A N 1
ATOM 721 C CA . GLY A 1 94 ? -1.520 -9.579 -14.274 1.00 97.00 94 GLY A CA 1
ATOM 722 C C . GLY A 1 94 ? -1.182 -8.269 -13.572 1.00 97.00 94 GLY A C 1
ATOM 723 O O . GLY A 1 94 ? -2.085 -7.530 -13.194 1.00 97.00 94 GLY A O 1
ATOM 724 N N . HIS A 1 95 ? 0.104 -7.906 -13.560 1.00 97.25 95 HIS A N 1
ATOM 725 C CA . HIS A 1 95 ? 0.580 -6.659 -12.966 1.00 97.25 95 HIS A CA 1
ATOM 726 C C . HIS A 1 95 ? -0.134 -5.418 -13.526 1.00 97.25 95 HIS A C 1
ATOM 728 O O . HIS A 1 95 ? -0.533 -4.541 -12.766 1.00 97.25 95 HIS A O 1
ATOM 734 N N . MET A 1 96 ? -0.347 -5.341 -14.844 1.00 97.06 96 MET A N 1
ATOM 735 C CA . MET A 1 96 ? -1.041 -4.210 -15.475 1.00 97.06 96 MET A CA 1
ATOM 736 C C . MET A 1 96 ? -2.531 -4.154 -15.106 1.00 97.06 96 MET A C 1
ATOM 738 O O . MET A 1 96 ? -3.065 -3.070 -14.860 1.00 97.06 96 MET A O 1
ATOM 742 N N . VAL A 1 97 ? -3.207 -5.305 -15.011 1.00 98.12 97 VAL A N 1
ATOM 743 C CA . VAL A 1 97 ? -4.603 -5.390 -14.545 1.00 98.12 97 VAL A CA 1
ATOM 744 C C . VAL A 1 97 ? -4.711 -4.997 -13.069 1.00 98.12 97 VAL A C 1
ATOM 746 O O . VAL A 1 97 ? -5.582 -4.197 -12.705 1.00 98.12 97 VAL A O 1
ATOM 749 N N . GLY A 1 98 ? -3.811 -5.505 -12.225 1.00 97.75 98 GLY A N 1
ATOM 750 C CA . GLY A 1 98 ? -3.695 -5.128 -10.820 1.00 97.75 98 GLY A CA 1
ATOM 751 C C . GLY A 1 98 ? -3.446 -3.630 -10.653 1.00 97.75 98 GLY A C 1
ATOM 752 O O . GLY A 1 98 ? -4.135 -2.979 -9.867 1.00 97.75 98 GLY A O 1
ATOM 753 N N . ALA A 1 99 ? -2.548 -3.055 -11.458 1.00 97.50 99 ALA A N 1
ATOM 754 C CA . ALA A 1 99 ? -2.215 -1.631 -11.442 1.00 97.50 99 ALA A CA 1
ATOM 755 C C . ALA A 1 99 ? -3.418 -0.761 -11.821 1.00 97.50 99 ALA A C 1
ATOM 757 O O . ALA A 1 99 ? -3.742 0.178 -11.095 1.00 97.50 99 ALA A O 1
ATOM 758 N N . GLY A 1 100 ? -4.124 -1.094 -12.907 1.00 97.69 100 GLY A N 1
ATOM 759 C CA . GLY A 1 100 ? -5.333 -0.376 -13.318 1.00 97.69 100 GLY A CA 1
ATOM 760 C C . GLY A 1 100 ? -6.445 -0.451 -12.267 1.00 97.69 100 GLY A C 1
ATOM 761 O O . GLY A 1 100 ? -7.074 0.558 -11.944 1.00 97.69 100 GLY A O 1
ATOM 762 N N . THR A 1 101 ? -6.640 -1.629 -11.669 1.00 98.25 101 THR A N 1
ATOM 763 C CA . THR A 1 101 ? -7.617 -1.833 -10.587 1.00 98.25 101 THR A CA 1
ATOM 764 C C . THR A 1 101 ? -7.265 -0.996 -9.359 1.00 98.25 101 THR A C 1
ATOM 766 O O . THR A 1 101 ? -8.120 -0.297 -8.811 1.00 98.25 101 THR A O 1
ATOM 769 N N . PHE A 1 102 ? -5.998 -1.028 -8.942 1.00 97.50 102 PHE A N 1
ATOM 770 C CA . PHE A 1 102 ? -5.505 -0.245 -7.816 1.00 97.50 102 PHE A CA 1
ATOM 771 C C . PHE A 1 102 ? -5.644 1.260 -8.072 1.00 97.50 102 PHE A C 1
ATOM 773 O O . PHE A 1 102 ? -6.152 1.974 -7.209 1.00 97.50 102 PHE A O 1
ATOM 780 N N . LEU A 1 103 ? -5.286 1.731 -9.270 1.00 97.19 103 LEU A N 1
ATOM 781 C CA . LEU A 1 103 ? -5.416 3.130 -9.675 1.00 97.19 103 LEU A CA 1
ATOM 782 C C . LEU A 1 103 ? -6.868 3.624 -9.612 1.00 97.19 103 LEU A C 1
ATOM 784 O O . LEU A 1 103 ? -7.109 4.751 -9.187 1.00 97.19 103 LEU A O 1
ATOM 788 N N . GLY A 1 104 ? -7.838 2.786 -9.988 1.00 97.25 104 GLY A N 1
AT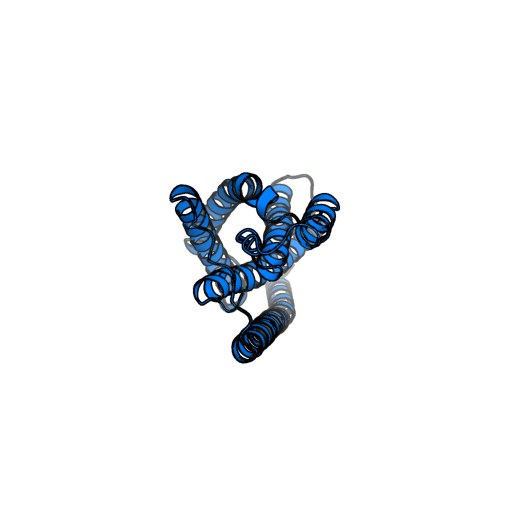OM 789 C CA . GLY A 1 104 ? -9.261 3.115 -9.875 1.00 97.25 104 GLY A CA 1
ATOM 790 C C . GLY A 1 104 ? -9.780 3.109 -8.432 1.00 97.25 104 GLY A C 1
ATOM 791 O O . GLY A 1 104 ? -10.569 3.972 -8.049 1.00 97.25 104 GLY A O 1
ATOM 792 N N . VAL A 1 105 ? -9.331 2.161 -7.605 1.00 97.62 105 VAL A N 1
ATOM 793 C CA . VAL A 1 105 ? -9.807 2.006 -6.218 1.00 97.62 105 VAL A CA 1
ATOM 794 C C . VAL A 1 105 ? -9.169 2.998 -5.247 1.00 97.62 105 VAL A C 1
ATOM 796 O O . VAL A 1 105 ? -9.838 3.442 -4.312 1.00 97.62 105 VAL A O 1
ATOM 799 N N . LEU A 1 106 ? -7.909 3.381 -5.456 1.00 96.00 106 LEU A N 1
ATOM 800 C CA . LEU A 1 106 ? -7.180 4.305 -4.587 1.00 96.00 106 LEU A CA 1
ATOM 801 C C . LEU A 1 106 ? -7.928 5.634 -4.328 1.00 96.00 106 LEU A C 1
ATOM 803 O O . LEU A 1 106 ? -8.120 5.969 -3.156 1.00 96.00 106 LEU A O 1
ATOM 807 N N . PRO A 1 107 ? -8.421 6.380 -5.341 1.00 97.56 107 PRO A N 1
ATOM 808 C CA . PRO A 1 107 ? -9.171 7.613 -5.103 1.00 97.56 107 PRO A CA 1
ATOM 809 C C . PRO A 1 107 ? -10.519 7.360 -4.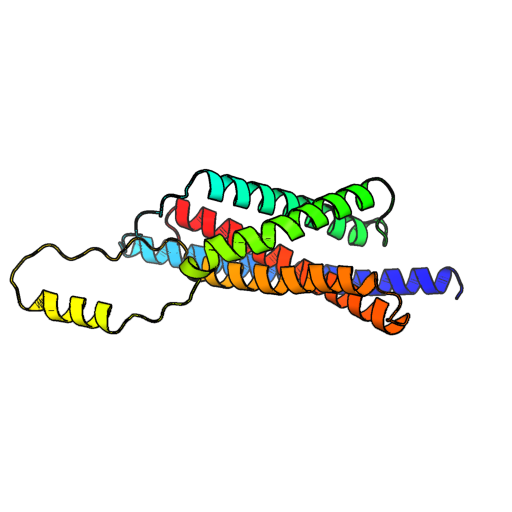417 1.00 97.56 107 PRO A C 1
ATOM 811 O O . PRO A 1 107 ? -10.937 8.163 -3.586 1.00 97.56 107 PRO A O 1
ATOM 814 N N . LEU A 1 108 ? -11.187 6.234 -4.697 1.00 97.25 108 LEU A N 1
ATOM 815 C CA . LEU A 1 108 ? -12.434 5.872 -4.014 1.00 97.25 108 LEU A CA 1
ATOM 816 C C . LEU A 1 108 ? -12.194 5.624 -2.520 1.00 97.25 108 LEU A C 1
ATOM 818 O O . LEU A 1 108 ? -12.958 6.109 -1.682 1.00 97.25 108 LEU A O 1
ATOM 822 N N . LEU A 1 109 ? -11.107 4.927 -2.174 1.00 95.38 109 LEU A N 1
ATOM 823 C CA . LEU A 1 109 ? -10.677 4.771 -0.785 1.00 95.38 109 LEU A CA 1
ATOM 824 C C . LEU A 1 109 ? -10.327 6.118 -0.154 1.00 95.38 109 LEU A C 1
ATOM 826 O O . LEU A 1 109 ? -10.761 6.382 0.967 1.00 95.38 109 LEU A O 1
ATOM 830 N N . ALA A 1 110 ? -9.602 6.984 -0.866 1.00 96.12 110 ALA A N 1
ATOM 831 C CA . ALA A 1 110 ? -9.256 8.314 -0.377 1.00 96.12 110 ALA A CA 1
ATOM 832 C C . ALA A 1 110 ? -10.515 9.126 -0.034 1.00 96.12 110 ALA A C 1
ATOM 834 O O . ALA A 1 110 ? -10.641 9.623 1.082 1.00 96.12 110 ALA A O 1
ATOM 835 N N . LEU A 1 111 ? -11.492 9.192 -0.939 1.00 96.25 111 LEU A N 1
ATOM 836 C CA . LEU A 1 111 ? -12.747 9.916 -0.716 1.00 96.25 111 LEU A CA 1
ATOM 837 C C . LEU A 1 111 ? -13.562 9.334 0.444 1.00 96.25 111 LEU A C 1
ATOM 839 O O . LEU A 1 111 ? -14.158 10.079 1.222 1.00 96.25 111 LEU A O 1
ATOM 843 N N . THR A 1 112 ? -13.561 8.010 0.589 1.00 94.69 112 THR A N 1
ATOM 844 C CA . THR A 1 112 ? -14.345 7.327 1.621 1.00 94.69 112 THR A CA 1
ATOM 845 C C . THR A 1 112 ? -13.715 7.450 3.007 1.00 94.69 112 THR A C 1
ATOM 847 O O . THR A 1 112 ? -14.421 7.616 4.004 1.00 94.69 112 THR A O 1
ATOM 850 N N . TRP A 1 113 ? -12.387 7.346 3.098 1.00 93.88 113 TRP A N 1
ATOM 851 C CA . TRP A 1 113 ? -11.677 7.178 4.370 1.00 93.88 113 TRP A CA 1
ATOM 852 C C . TRP A 1 113 ? -10.830 8.374 4.793 1.00 93.88 113 TRP A C 1
ATOM 854 O O . TRP A 1 113 ? -10.398 8.393 5.942 1.00 93.88 113 TRP A O 1
ATOM 864 N N . CYS A 1 114 ? -10.664 9.407 3.959 1.00 93.56 114 CYS A N 1
ATOM 865 C CA . CYS A 1 114 ? -9.889 10.598 4.326 1.00 93.56 114 CYS A CA 1
ATOM 866 C C . CYS A 1 114 ? -10.385 11.225 5.638 1.00 93.56 114 CYS A C 1
ATOM 868 O O . CYS A 1 114 ? -9.594 11.403 6.560 1.00 93.56 114 CYS A O 1
ATOM 870 N N . ARG A 1 115 ? -11.701 11.447 5.785 1.00 90.44 115 ARG A N 1
ATOM 871 C CA . ARG A 1 115 ? -12.279 12.017 7.017 1.00 90.44 115 ARG A CA 1
ATOM 872 C C . ARG A 1 115 ? -12.010 11.160 8.264 1.00 90.44 115 ARG A C 1
ATOM 874 O O . ARG A 1 115 ? -11.405 11.675 9.200 1.00 90.44 115 ARG A O 1
ATOM 881 N N . PRO A 1 116 ? -12.376 9.862 8.301 1.00 88.88 116 PRO A N 1
ATOM 882 C CA . PRO A 1 116 ? -12.044 8.990 9.432 1.00 88.88 116 PRO A CA 1
ATOM 883 C C . PRO A 1 116 ? -10.542 8.872 9.743 1.00 88.88 116 PRO A C 1
ATOM 885 O O . PRO A 1 116 ? -10.168 8.614 10.892 1.00 88.88 116 PRO A O 1
ATOM 888 N N . CYS A 1 117 ? -9.686 9.033 8.730 1.00 89.31 117 CYS A N 1
ATOM 889 C CA . CYS A 1 117 ? -8.233 8.938 8.851 1.00 89.31 117 CYS A CA 1
ATOM 890 C C . CYS A 1 117 ? -7.541 10.274 9.147 1.00 89.31 117 CYS A C 1
ATOM 892 O O . CYS A 1 117 ? -6.321 10.294 9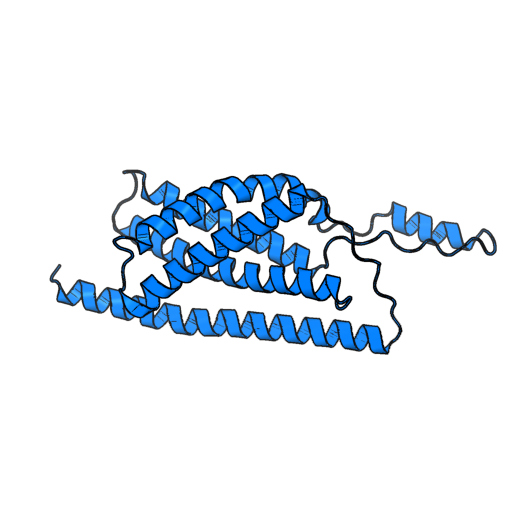.320 1.00 89.31 117 CYS A O 1
ATOM 894 N N . CYS A 1 118 ? -8.279 11.379 9.268 1.00 89.12 118 CYS A N 1
ATOM 895 C CA . CYS A 1 118 ? -7.715 12.632 9.747 1.00 89.12 118 CYS A CA 1
ATOM 896 C C . CYS A 1 118 ? -7.230 12.480 11.195 1.00 89.12 118 CYS A C 1
ATOM 898 O O . CYS A 1 118 ? -7.892 11.884 12.060 1.00 89.12 118 CYS A O 1
ATOM 900 N N . PHE A 1 119 ? -6.051 13.032 11.473 1.00 86.44 119 PHE A N 1
ATOM 901 C CA . PHE A 1 119 ? -5.573 13.232 12.835 1.00 86.44 119 PHE A CA 1
ATOM 902 C C . PHE A 1 119 ? -6.314 14.432 13.423 1.00 86.44 119 PHE A C 1
ATOM 904 O O . PHE A 1 119 ? -5.809 15.549 13.443 1.00 86.44 119 PHE A O 1
ATOM 911 N N . GLU A 1 120 ? -7.555 14.209 13.846 1.00 80.62 120 GLU A N 1
ATOM 912 C CA . GLU A 1 120 ? -8.288 15.206 14.616 1.00 80.62 120 GLU A CA 1
ATOM 913 C C . GLU A 1 120 ? -7.577 15.389 15.958 1.00 80.62 120 GLU A C 1
ATOM 915 O O . GLU A 1 120 ? -7.444 14.453 16.754 1.00 80.62 120 GLU A O 1
ATOM 920 N N . LEU A 1 121 ? -7.068 16.602 16.176 1.00 72.56 121 LEU A N 1
ATOM 921 C CA . LEU A 1 121 ? -6.657 17.049 17.498 1.00 72.56 121 LEU A CA 1
ATOM 922 C C . LEU A 1 121 ? -7.896 17.028 18.405 1.00 72.56 121 LEU A C 1
ATOM 924 O O . LEU A 1 121 ? -8.987 17.327 17.914 1.00 72.56 121 LEU A O 1
ATOM 928 N N . PRO A 1 122 ? -7.759 16.693 19.702 1.00 65.00 122 PRO A N 1
ATOM 929 C CA . PRO A 1 122 ? -8.874 16.753 20.640 1.00 65.00 122 PRO A CA 1
ATOM 930 C C . PRO A 1 122 ? -9.555 18.118 20.526 1.00 65.00 122 PRO A C 1
ATOM 932 O O . PRO A 1 122 ? -8.933 19.149 20.796 1.00 65.00 122 PRO A O 1
ATOM 935 N N . SER A 1 123 ? -10.801 18.143 20.049 1.00 67.50 123 SER A N 1
ATOM 936 C CA . SER A 1 123 ? -11.493 19.409 19.852 1.00 67.50 123 SER A CA 1
ATOM 937 C C . SER A 1 123 ? -11.719 20.049 21.219 1.00 67.50 123 SER A C 1
ATOM 939 O O . SER A 1 123 ? -12.114 19.386 22.179 1.00 67.50 123 SER A O 1
ATOM 941 N N . ARG A 1 124 ? -11.501 21.364 21.326 1.00 62.94 124 ARG A N 1
ATOM 942 C CA . ARG A 1 124 ? -11.731 22.134 22.563 1.00 62.94 124 ARG A CA 1
ATOM 943 C C . ARG A 1 124 ? -13.173 21.981 23.078 1.00 62.94 124 ARG A C 1
ATOM 945 O O . ARG A 1 124 ? -13.418 22.175 24.268 1.00 62.94 124 ARG A O 1
ATOM 952 N N . SER A 1 125 ? -14.111 21.624 22.195 1.00 64.12 125 SER A N 1
ATOM 953 C CA . SER A 1 125 ? -15.487 21.247 22.536 1.00 64.12 125 SER A CA 1
ATOM 954 C C . SER A 1 125 ? -15.569 19.946 23.338 1.00 64.12 125 SER A C 1
ATOM 956 O O . SER A 1 125 ? -16.246 19.940 24.359 1.00 64.12 125 SER A O 1
ATOM 958 N N . ASP A 1 126 ? -14.834 18.898 22.949 1.00 66.38 126 ASP A N 1
ATOM 959 C CA . ASP A 1 126 ? -14.804 17.608 23.660 1.00 66.38 126 ASP A CA 1
ATOM 960 C C . ASP A 1 126 ? -14.227 17.792 25.065 1.00 66.38 126 ASP A C 1
ATOM 962 O O . ASP A 1 126 ? -14.714 17.224 26.041 1.00 66.38 126 ASP A O 1
ATOM 966 N N . GLN A 1 127 ? -13.222 18.663 25.181 1.00 66.75 127 GLN A N 1
ATOM 967 C CA . GLN A 1 127 ? -12.617 19.009 26.461 1.00 66.75 127 GLN A CA 1
ATOM 968 C C . GLN A 1 127 ? -13.567 19.831 27.347 1.00 66.75 127 GLN A C 1
ATOM 970 O O . GLN A 1 127 ? -13.678 19.548 28.535 1.00 66.75 127 GLN A O 1
ATOM 975 N N . ARG A 1 128 ? -14.307 20.801 26.784 1.00 63.56 128 ARG A N 1
ATOM 976 C CA 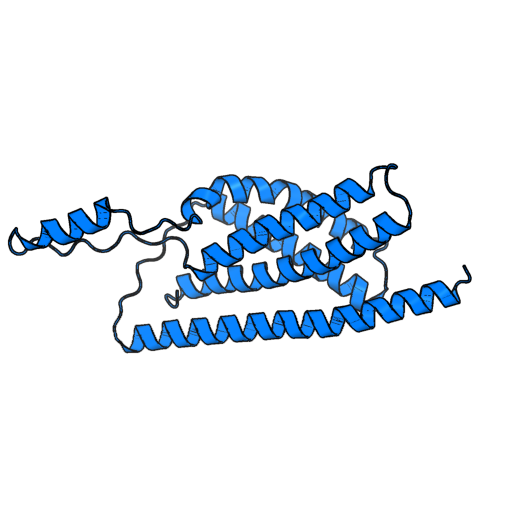. ARG A 1 128 ? -15.342 21.551 27.525 1.00 63.56 128 ARG A CA 1
ATOM 977 C C . ARG A 1 128 ? -16.499 20.666 27.977 1.00 63.56 128 ARG A C 1
ATOM 979 O O . ARG A 1 128 ? -17.013 20.879 29.067 1.00 63.56 128 ARG A O 1
ATOM 986 N N . GLN A 1 129 ? -16.902 19.695 27.164 1.00 64.00 129 GLN A N 1
ATOM 987 C CA . GLN A 1 129 ? -17.993 18.783 27.494 1.00 64.00 129 GLN A CA 1
ATOM 988 C C . GLN A 1 129 ? -17.578 17.798 28.598 1.00 64.00 129 GLN A C 1
ATOM 990 O O . GLN A 1 129 ? -18.367 17.527 29.499 1.00 64.00 129 GLN A O 1
ATOM 995 N N . ALA A 1 130 ? -16.313 17.360 28.603 1.00 61.72 130 ALA A N 1
ATOM 996 C CA . ALA A 1 130 ? -15.733 16.593 29.704 1.00 61.72 130 ALA A CA 1
ATOM 997 C C . ALA A 1 130 ? -15.607 17.408 31.006 1.00 61.72 130 ALA A C 1
ATOM 999 O O . ALA A 1 130 ? -15.826 16.863 32.083 1.00 61.72 130 ALA A O 1
ATOM 1000 N N . SER A 1 131 ? -15.288 18.706 30.924 1.00 63.06 131 SER A N 1
ATOM 1001 C CA . SER A 1 131 ? -15.216 19.585 32.103 1.00 63.06 131 SER A CA 1
ATOM 1002 C C . SER A 1 131 ? -16.590 20.006 32.638 1.00 63.06 131 SER A C 1
ATOM 1004 O O . SER A 1 131 ? -16.738 20.170 33.840 1.00 63.06 131 SER A O 1
ATOM 1006 N N . GLY A 1 132 ? -17.596 20.175 31.772 1.00 60.22 132 GLY A N 1
ATOM 1007 C CA . GLY A 1 132 ? -18.955 20.560 32.174 1.00 60.22 132 GLY A CA 1
ATOM 1008 C C . GLY A 1 132 ? -19.775 19.419 32.784 1.00 60.22 132 GLY A C 1
ATOM 1009 O O . GLY A 1 132 ? -20.624 19.666 33.629 1.00 60.22 132 GLY A O 1
ATOM 1010 N N . ALA A 1 133 ? -19.490 18.164 32.418 1.00 57.16 133 ALA A N 1
ATOM 1011 C CA . ALA A 1 133 ? -20.165 16.987 32.975 1.00 57.16 133 ALA A CA 1
ATOM 1012 C C . ALA A 1 133 ? -19.756 16.657 34.428 1.00 57.16 133 ALA A C 1
ATOM 1014 O O . ALA A 1 133 ? -20.303 15.730 35.018 1.00 57.16 133 ALA A O 1
ATOM 1015 N N . GLN A 1 134 ? -18.791 17.383 35.004 1.00 57.16 134 GLN A N 1
ATOM 1016 C CA . GLN A 1 134 ? -18.348 17.185 36.387 1.00 57.16 134 GLN A CA 1
ATOM 1017 C C . GLN A 1 134 ? -19.206 17.930 37.428 1.00 57.16 134 GLN A C 1
ATOM 1019 O O . GLN A 1 134 ? -19.130 17.571 38.600 1.00 57.16 134 GLN A O 1
ATOM 1024 N N . ASP A 1 135 ? -20.027 18.907 37.018 1.00 60.78 135 ASP A N 1
ATOM 1025 C CA . ASP A 1 135 ? -20.801 19.767 37.936 1.00 60.78 135 ASP A CA 1
ATOM 1026 C C . ASP A 1 135 ? -22.266 19.327 38.149 1.00 60.78 135 ASP A C 1
ATOM 1028 O O . ASP A 1 135 ? -22.906 19.767 39.103 1.00 60.78 135 ASP A O 1
ATOM 1032 N N . GLU A 1 136 ? -22.811 18.420 37.329 1.00 57.62 136 GLU A N 1
ATOM 1033 C CA . GLU A 1 136 ? -24.171 17.887 37.506 1.00 57.62 136 GLU A CA 1
ATOM 1034 C C . GLU A 1 136 ? -24.128 16.418 37.953 1.00 57.62 136 GLU A C 1
ATOM 1036 O O . GLU A 1 136 ? -23.656 15.529 37.244 1.00 57.62 136 GLU A O 1
ATOM 1041 N N . GLY A 1 137 ? -24.595 16.162 39.178 1.00 58.03 137 GLY A N 1
ATOM 1042 C CA . GLY A 1 137 ? -24.474 14.880 39.869 1.00 58.03 137 GLY A CA 1
ATOM 1043 C C . GLY A 1 137 ? -24.929 13.651 39.068 1.00 58.03 137 GLY A C 1
ATOM 1044 O O . GLY A 1 137 ? -26.044 13.587 38.565 1.00 58.03 137 GLY A O 1
ATOM 1045 N N . GLN A 1 138 ? -24.061 12.633 39.036 1.00 56.16 138 GLN A N 1
ATOM 1046 C CA . GLN A 1 138 ? -24.371 11.220 38.753 1.00 56.16 138 GLN A CA 1
ATOM 1047 C C . GLN A 1 138 ? -25.120 10.894 37.444 1.00 56.16 138 GLN A C 1
ATOM 1049 O O . GLN A 1 138 ? -25.692 9.809 37.319 1.00 56.16 138 GLN A O 1
ATOM 1054 N N . ALA A 1 139 ? -25.046 11.745 36.422 1.00 54.50 139 ALA A N 1
ATOM 1055 C CA . ALA A 1 139 ? -25.417 11.341 35.070 1.00 54.50 139 ALA A CA 1
ATOM 1056 C C . ALA A 1 139 ? -24.304 10.471 34.453 1.00 54.50 139 ALA A C 1
ATOM 1058 O O . ALA A 1 139 ? -23.117 10.776 34.564 1.00 54.50 139 ALA A O 1
ATOM 1059 N N . ALA A 1 140 ? -24.697 9.350 33.843 1.00 60.31 140 ALA A N 1
ATOM 1060 C CA . ALA A 1 140 ? -23.819 8.327 33.280 1.00 60.31 140 ALA A CA 1
ATOM 1061 C C . ALA A 1 140 ? -22.628 8.910 32.498 1.00 60.31 140 ALA A C 1
ATOM 1063 O O . ALA A 1 140 ? -22.815 9.708 31.582 1.00 60.31 140 ALA A O 1
ATOM 1064 N N . VAL A 1 141 ? -21.413 8.467 32.842 1.00 62.75 141 VAL A N 1
ATOM 1065 C CA . VAL A 1 141 ? -20.161 8.834 32.163 1.00 62.75 141 VAL A CA 1
ATOM 1066 C C . VAL A 1 141 ? -20.339 8.668 30.645 1.00 62.75 141 VAL A C 1
ATOM 1068 O O . VAL A 1 141 ? -20.524 7.531 30.194 1.00 62.75 141 VAL A O 1
ATOM 1071 N N . PRO A 1 142 ? -20.293 9.752 29.842 1.00 58.97 142 PRO A N 1
ATOM 1072 C CA . PRO A 1 142 ? -20.392 9.650 28.394 1.00 58.97 142 PRO A CA 1
ATOM 1073 C C . PRO A 1 142 ? -19.219 8.819 27.877 1.00 58.97 142 PRO A C 1
ATOM 1075 O O . PRO A 1 142 ? -18.059 9.227 27.970 1.00 58.97 142 PRO A O 1
ATOM 1078 N N . LEU A 1 143 ? -19.506 7.619 27.371 1.00 61.03 143 LEU A N 1
ATOM 1079 C CA . LEU A 1 143 ? -18.473 6.773 26.788 1.00 61.03 143 LEU A CA 1
ATOM 1080 C C . LEU A 1 143 ? -17.893 7.476 25.550 1.00 61.03 143 LEU A C 1
ATOM 1082 O O . LEU A 1 143 ? -18.657 8.016 24.744 1.00 61.03 143 LEU A O 1
ATOM 1086 N N . PRO A 1 144 ? -16.559 7.475 25.374 1.00 62.69 144 PRO A N 1
ATOM 1087 C CA . PRO A 1 144 ? -15.934 8.079 24.208 1.00 62.69 144 PRO A CA 1
ATOM 1088 C C . PRO A 1 144 ? -16.501 7.458 22.929 1.00 62.69 144 PRO A C 1
ATOM 1090 O O . PRO A 1 144 ? -16.675 6.239 22.839 1.00 62.69 144 PRO A O 1
ATOM 1093 N N . ALA A 1 145 ? -16.787 8.303 21.935 1.00 65.69 145 ALA A N 1
ATOM 1094 C CA . ALA A 1 145 ? -17.326 7.856 20.659 1.00 65.69 145 ALA A CA 1
ATOM 1095 C C . ALA A 1 145 ? -16.431 6.762 20.036 1.00 65.69 145 ALA A C 1
ATOM 1097 O O . ALA A 1 145 ? -15.198 6.847 20.119 1.00 65.69 145 ALA A O 1
ATOM 1098 N N . PRO A 1 146 ? -17.021 5.727 19.409 1.00 65.56 146 PRO A N 1
ATOM 1099 C CA . PRO A 1 146 ? -16.265 4.616 18.849 1.00 65.56 146 PRO A CA 1
ATOM 1100 C C . PRO A 1 146 ? -15.280 5.115 17.788 1.00 65.56 146 PRO A C 1
ATOM 1102 O O . PRO A 1 146 ? -15.664 5.669 16.756 1.00 65.56 146 PRO A O 1
ATOM 1105 N N . ARG A 1 147 ? -13.983 4.902 18.032 1.00 73.62 147 ARG A N 1
ATOM 1106 C CA . ARG A 1 147 ? -12.929 5.240 17.072 1.00 73.62 147 ARG A CA 1
ATOM 1107 C C . ARG A 1 147 ? -12.854 4.162 16.000 1.00 73.62 147 ARG A C 1
ATOM 1109 O O . ARG A 1 147 ? -12.603 2.994 16.281 1.00 73.62 147 ARG A O 1
ATOM 1116 N N . ARG A 1 148 ? -13.058 4.570 14.747 1.00 79.38 148 ARG A N 1
ATOM 1117 C CA . ARG A 1 148 ? -13.087 3.650 13.603 1.00 79.38 148 ARG A CA 1
ATOM 1118 C C . ARG A 1 148 ? -11.718 3.062 13.255 1.00 79.38 148 ARG A C 1
ATOM 1120 O O . ARG A 1 148 ? -11.636 1.888 12.900 1.00 79.38 148 ARG A O 1
ATOM 1127 N N . PHE A 1 149 ? -10.667 3.867 13.374 1.00 84.06 149 PHE A N 1
ATOM 1128 C CA . PHE A 1 149 ? -9.290 3.485 13.073 1.00 84.06 149 PHE A CA 1
ATOM 1129 C C . PHE A 1 149 ? -8.382 3.822 14.256 1.00 84.06 149 PHE A C 1
ATOM 1131 O O . PHE A 1 149 ? -8.504 4.901 14.847 1.00 84.06 149 PHE A O 1
ATOM 1138 N N . SER A 1 150 ? -7.459 2.912 14.577 1.00 88.12 150 SER A N 1
ATOM 1139 C CA . SER A 1 150 ? -6.369 3.188 15.513 1.00 88.12 150 SER A CA 1
ATOM 1140 C C . SER A 1 150 ? -5.406 4.214 14.911 1.00 88.12 150 SER A C 1
ATOM 1142 O O . SER A 1 150 ? -5.392 4.436 13.697 1.00 88.12 150 SER A O 1
ATOM 1144 N N . TRP A 1 151 ? -4.569 4.839 15.742 1.00 89.06 151 TRP A N 1
ATOM 1145 C CA . TRP A 1 151 ? -3.540 5.770 15.260 1.00 89.06 151 TRP A CA 1
ATOM 1146 C C . TRP A 1 151 ? -2.625 5.121 14.206 1.00 89.06 151 TRP A C 1
ATOM 1148 O O . TRP A 1 151 ? -2.339 5.738 13.180 1.00 89.06 151 TRP A O 1
ATOM 1158 N N . LEU A 1 152 ? -2.259 3.848 14.405 1.00 91.06 152 LEU A N 1
ATOM 1159 C CA . LEU A 1 152 ? -1.475 3.075 13.440 1.00 91.06 152 LEU A CA 1
ATOM 1160 C C . LEU A 1 152 ? -2.234 2.881 12.117 1.00 91.06 152 LEU A C 1
ATOM 1162 O O . LEU A 1 152 ? -1.653 3.037 11.044 1.00 91.06 152 LEU A O 1
ATOM 1166 N N . GLY A 1 153 ? -3.540 2.600 12.181 1.00 92.88 153 GLY A N 1
ATOM 1167 C CA . GLY A 1 153 ? -4.397 2.505 10.997 1.00 92.88 153 GLY A CA 1
ATOM 1168 C C . GLY A 1 153 ? -4.448 3.811 10.196 1.00 92.88 153 GLY A C 1
ATOM 1169 O O . GLY A 1 153 ? -4.371 3.776 8.970 1.00 92.88 153 GLY A O 1
ATOM 1170 N N . LYS A 1 154 ? -4.498 4.964 10.878 1.00 94.06 154 LYS A N 1
ATOM 1171 C CA . LYS A 1 154 ? -4.465 6.291 10.235 1.00 94.06 154 LYS A CA 1
ATOM 1172 C C . LYS A 1 154 ? -3.121 6.569 9.564 1.00 94.06 154 LYS A C 1
ATOM 1174 O O . LYS A 1 154 ? -3.090 6.987 8.411 1.00 94.06 154 LYS A O 1
ATOM 1179 N N . LEU A 1 155 ? -2.017 6.315 10.268 1.00 95.25 155 LEU A N 1
ATOM 1180 C CA . LEU A 1 155 ? -0.667 6.520 9.737 1.00 95.25 155 LEU A CA 1
ATOM 1181 C C . LEU A 1 155 ? -0.428 5.667 8.487 1.00 95.25 155 LEU A C 1
ATOM 1183 O O . LEU A 1 155 ? -0.013 6.176 7.450 1.00 95.25 155 LEU A O 1
ATOM 1187 N N . THR A 1 156 ? -0.731 4.373 8.579 1.00 95.75 156 THR A N 1
ATOM 1188 C CA . THR A 1 156 ? -0.541 3.423 7.475 1.00 95.75 156 THR A CA 1
ATOM 1189 C C . THR A 1 156 ? -1.436 3.737 6.281 1.00 95.75 156 THR A C 1
ATOM 1191 O O . THR A 1 156 ? -0.972 3.631 5.152 1.00 95.75 156 THR A O 1
ATOM 1194 N N . PHE A 1 157 ? -2.665 4.215 6.504 1.00 96.25 157 PHE A N 1
ATOM 1195 C CA . PHE A 1 157 ? -3.528 4.707 5.430 1.00 96.25 157 PHE A CA 1
ATOM 1196 C C . PHE A 1 157 ? -2.873 5.852 4.644 1.00 96.25 157 PHE A C 1
ATOM 1198 O O . PHE A 1 157 ? -2.806 5.790 3.419 1.00 96.25 157 PHE A O 1
ATOM 1205 N N . TRP A 1 158 ? -2.352 6.878 5.326 1.00 97.44 158 TRP A N 1
ATOM 1206 C CA . TRP A 1 158 ? -1.707 8.009 4.650 1.00 97.44 158 TRP A CA 1
ATOM 1207 C C . TRP A 1 158 ? -0.428 7.605 3.919 1.00 97.44 158 TRP A C 1
ATOM 1209 O O . TRP A 1 158 ? -0.215 8.049 2.792 1.00 97.44 158 TRP A O 1
ATOM 1219 N N . LEU A 1 159 ? 0.378 6.719 4.514 1.00 97.06 159 LEU A N 1
ATOM 1220 C CA . LEU A 1 159 ? 1.537 6.138 3.835 1.00 97.06 159 LEU A CA 1
ATOM 1221 C C . LEU A 1 159 ? 1.117 5.406 2.554 1.00 97.06 159 LEU A C 1
ATOM 1223 O O . LEU A 1 159 ? 1.693 5.657 1.502 1.00 97.06 159 LEU A O 1
ATOM 1227 N N . MET A 1 160 ? 0.065 4.581 2.605 1.00 97.56 160 MET A N 1
ATOM 1228 C CA . MET A 1 160 ? -0.469 3.910 1.416 1.00 97.56 160 MET A CA 1
ATOM 1229 C C . MET A 1 160 ? -0.961 4.900 0.353 1.00 97.56 160 MET A C 1
ATOM 1231 O O . MET A 1 160 ? -0.722 4.671 -0.828 1.00 97.56 160 MET A O 1
ATOM 1235 N N . MET A 1 161 ? -1.630 5.993 0.739 1.00 97.69 161 MET A N 1
ATOM 1236 C CA . MET A 1 161 ? -2.101 7.000 -0.221 1.00 97.69 161 MET A CA 1
ATOM 1237 C C . MET A 1 161 ? -0.933 7.691 -0.924 1.00 97.69 161 MET A C 1
ATOM 1239 O O . MET A 1 161 ? -0.906 7.752 -2.150 1.00 97.69 161 MET A O 1
ATOM 1243 N N . ILE A 1 162 ? 0.048 8.178 -0.160 1.00 98.19 162 ILE A N 1
ATOM 1244 C CA . ILE A 1 162 ? 1.207 8.890 -0.710 1.00 98.19 162 ILE A CA 1
ATOM 1245 C C . ILE A 1 162 ? 2.026 7.948 -1.593 1.00 98.19 162 ILE A C 1
ATOM 1247 O O . ILE A 1 162 ? 2.282 8.265 -2.752 1.00 98.19 162 ILE A O 1
ATOM 1251 N N . SER A 1 163 ? 2.385 6.767 -1.084 1.00 98.06 163 SER A N 1
ATOM 1252 C CA . SER A 1 163 ? 3.145 5.785 -1.858 1.00 98.06 163 SER A CA 1
ATOM 1253 C C . SER A 1 163 ? 2.369 5.308 -3.083 1.00 98.06 163 SER A C 1
ATOM 1255 O O . SER A 1 163 ? 2.952 5.218 -4.154 1.00 98.06 163 SER A O 1
ATOM 1257 N N . GLY A 1 164 ? 1.058 5.080 -2.974 1.00 97.81 164 GLY A N 1
ATOM 1258 C CA . GLY A 1 164 ? 0.208 4.702 -4.105 1.00 97.81 164 GLY A CA 1
ATOM 1259 C C . GLY A 1 164 ? 0.170 5.761 -5.208 1.00 97.81 164 GLY A C 1
ATOM 1260 O O . GLY A 1 164 ? 0.267 5.415 -6.383 1.00 97.81 164 GLY A O 1
ATOM 1261 N N . ILE A 1 165 ? 0.104 7.046 -4.843 1.00 98.06 165 ILE A N 1
ATOM 1262 C CA . ILE A 1 165 ? 0.187 8.160 -5.800 1.00 98.06 165 ILE A CA 1
ATOM 1263 C C . ILE A 1 165 ? 1.556 8.184 -6.488 1.00 98.06 165 ILE A C 1
ATOM 1265 O O . ILE A 1 165 ? 1.610 8.353 -7.702 1.00 98.06 165 ILE A O 1
ATOM 1269 N N . VAL A 1 166 ? 2.653 7.983 -5.751 1.00 98.38 166 VAL A N 1
ATOM 1270 C CA . VAL A 1 166 ? 4.008 7.945 -6.333 1.00 98.38 166 VAL A CA 1
ATOM 1271 C C . VAL A 1 166 ? 4.180 6.742 -7.270 1.00 98.38 166 VAL A C 1
ATOM 1273 O O . VAL A 1 166 ? 4.664 6.905 -8.389 1.00 98.38 166 VAL A O 1
ATOM 1276 N N . VAL A 1 167 ? 3.724 5.552 -6.870 1.00 97.94 167 VAL A N 1
ATOM 1277 C CA . VAL A 1 167 ? 3.747 4.325 -7.691 1.00 97.94 167 VAL A CA 1
ATOM 1278 C C . VAL A 1 167 ? 2.965 4.519 -8.993 1.00 97.94 167 VAL A C 1
ATOM 1280 O O . VAL A 1 167 ? 3.469 4.210 -10.070 1.00 97.94 167 VAL A O 1
ATOM 1283 N N . ALA A 1 168 ? 1.749 5.065 -8.913 1.00 97.12 168 ALA A N 1
ATOM 1284 C CA . ALA A 1 168 ? 0.931 5.338 -10.091 1.00 97.12 168 ALA A CA 1
ATOM 1285 C C . ALA A 1 168 ? 1.537 6.441 -10.970 1.00 97.12 168 ALA A C 1
ATOM 1287 O O . ALA A 1 168 ? 1.617 6.297 -12.188 1.00 97.12 168 ALA A O 1
ATOM 1288 N N . GLY A 1 169 ? 1.985 7.536 -10.353 1.00 97.56 169 GLY A N 1
ATOM 1289 C CA . GLY A 1 169 ? 2.556 8.686 -11.044 1.00 97.56 169 GLY A CA 1
ATOM 1290 C C . GLY A 1 169 ? 3.823 8.330 -11.812 1.00 97.56 169 GLY A C 1
ATOM 1291 O O . GLY A 1 169 ? 3.936 8.686 -12.977 1.00 97.56 169 GLY A O 1
ATOM 1292 N N . THR A 1 170 ? 4.739 7.573 -11.206 1.00 97.50 170 THR A N 1
ATOM 1293 C CA . THR A 1 170 ? 5.976 7.120 -11.869 1.00 97.50 170 THR A CA 1
ATOM 1294 C C . THR A 1 170 ? 5.697 6.292 -13.124 1.00 97.50 170 THR A C 1
ATOM 1296 O O . THR A 1 170 ? 6.355 6.501 -14.141 1.00 97.50 170 THR A O 1
ATOM 1299 N N . MET A 1 171 ? 4.680 5.425 -13.095 1.00 94.88 171 MET A N 1
ATOM 1300 C CA . MET A 1 171 ? 4.273 4.642 -14.269 1.00 94.88 171 MET A CA 1
ATOM 1301 C C . MET A 1 171 ? 3.546 5.465 -15.327 1.00 94.88 171 MET A C 1
ATOM 1303 O O . MET A 1 171 ? 3.767 5.264 -16.513 1.00 94.88 171 MET A O 1
ATOM 1307 N N . LEU A 1 172 ? 2.693 6.413 -14.939 1.00 95.38 172 LEU A N 1
ATOM 1308 C CA . LEU A 1 172 ? 2.056 7.296 -15.918 1.00 95.38 172 LEU A CA 1
ATOM 1309 C C . LEU A 1 172 ? 3.091 8.192 -16.601 1.00 95.38 172 LEU A C 1
ATOM 1311 O O . LEU A 1 172 ? 3.050 8.362 -17.816 1.00 95.38 172 LEU A O 1
ATOM 1315 N N . LEU A 1 173 ? 4.040 8.729 -15.829 1.00 96.19 173 LEU A N 1
ATOM 1316 C CA . LEU A 1 173 ? 5.114 9.578 -16.334 1.00 96.19 173 LEU A CA 1
ATOM 1317 C C . LEU A 1 173 ? 6.039 8.827 -17.297 1.00 96.19 173 LEU A C 1
ATOM 1319 O O . LEU A 1 173 ? 6.395 9.387 -18.330 1.00 96.19 173 LEU A O 1
ATOM 1323 N N . SER A 1 174 ? 6.364 7.560 -17.021 1.00 95.00 174 SER A N 1
ATOM 1324 C CA . SER A 1 174 ? 7.227 6.752 -17.893 1.00 95.00 174 SER A CA 1
ATOM 1325 C C . SER A 1 174 ? 6.624 6.455 -19.270 1.00 95.00 174 SER A C 1
ATOM 1327 O O . SER A 1 174 ? 7.366 6.154 -20.204 1.00 95.00 174 SER A O 1
ATOM 1329 N N . MET A 1 175 ? 5.301 6.575 -19.431 1.00 93.94 175 MET A N 1
ATOM 1330 C CA . MET A 1 175 ? 4.639 6.419 -20.730 1.00 93.94 175 MET A CA 1
ATOM 1331 C C . MET A 1 175 ? 4.709 7.675 -21.611 1.00 93.94 175 MET A C 1
ATOM 1333 O O . MET A 1 175 ? 4.418 7.590 -22.805 1.00 93.94 175 MET A O 1
ATOM 1337 N N . PHE A 1 176 ? 5.083 8.839 -21.069 1.00 94.56 176 PHE A N 1
ATOM 1338 C CA . PHE A 1 176 ? 5.227 10.052 -21.875 1.00 94.56 176 PHE A CA 1
ATOM 1339 C C . PHE A 1 176 ? 6.599 10.094 -22.564 1.00 94.56 176 PHE A C 1
ATOM 1341 O O . PHE A 1 176 ? 7.621 9.912 -21.902 1.00 94.56 176 PHE A O 1
ATOM 1348 N N . PRO A 1 177 ? 6.672 10.454 -23.861 1.00 92.75 177 PRO A N 1
ATOM 1349 C CA . PRO A 1 177 ? 7.929 10.540 -24.614 1.00 92.75 177 PRO A CA 1
ATOM 1350 C C . PRO A 1 177 ? 8.767 11.788 -24.260 1.00 92.75 177 PRO A C 1
ATOM 1352 O O . PRO A 1 1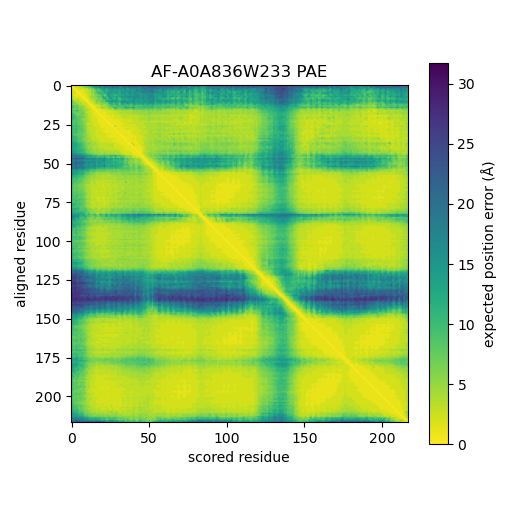77 ? 9.518 12.293 -25.089 1.00 92.75 177 PRO A O 1
ATOM 1355 N N . LEU A 1 178 ? 8.599 12.333 -23.052 1.00 95.25 178 LEU A N 1
ATOM 1356 C CA . LEU A 1 178 ? 9.257 13.556 -22.583 1.00 95.25 178 LEU A CA 1
ATOM 1357 C C . LEU A 1 178 ? 10.555 13.270 -21.818 1.00 95.25 178 LEU A C 1
ATOM 1359 O O . LEU A 1 178 ? 11.399 14.155 -21.695 1.00 95.25 178 LEU A O 1
ATOM 1363 N N . PHE A 1 179 ? 10.711 12.055 -21.290 1.00 94.12 179 PHE A N 1
ATOM 1364 C CA . PHE A 1 179 ? 11.830 11.690 -20.428 1.00 94.12 179 PHE A CA 1
ATOM 1365 C C . PHE A 1 179 ? 12.913 10.943 -21.208 1.00 94.12 179 PHE A C 1
ATOM 1367 O O . PHE A 1 179 ? 12.631 10.025 -21.976 1.00 94.12 179 PHE A O 1
ATOM 1374 N N . GLY A 1 180 ? 14.170 11.342 -20.999 1.00 93.69 180 GLY A N 1
ATOM 1375 C CA . GLY A 1 180 ? 15.328 10.597 -21.490 1.00 93.69 180 GLY A CA 1
ATOM 1376 C C . GLY A 1 180 ? 15.541 9.288 -20.721 1.00 93.69 180 GLY A C 1
ATOM 1377 O O . GLY A 1 180 ? 14.895 9.036 -19.705 1.00 93.69 180 GLY A O 1
ATOM 1378 N N . THR A 1 181 ? 16.499 8.478 -21.174 1.00 93.44 181 THR A N 1
ATOM 1379 C CA . THR A 1 181 ? 16.824 7.173 -20.566 1.00 93.44 181 THR A CA 1
ATOM 1380 C C . THR A 1 181 ? 17.176 7.283 -19.084 1.00 93.44 181 THR A C 1
ATOM 1382 O O . THR A 1 181 ? 16.657 6.520 -18.281 1.00 93.44 181 THR A O 1
ATOM 1385 N N . HIS A 1 182 ? 17.977 8.283 -18.712 1.00 93.69 182 HIS A N 1
ATOM 1386 C CA . HIS A 1 182 ? 18.393 8.489 -17.325 1.00 93.69 182 HIS A CA 1
ATOM 1387 C C . HIS A 1 182 ? 17.209 8.781 -16.388 1.00 93.69 182 HIS A C 1
ATOM 1389 O O . HIS A 1 182 ? 17.062 8.146 -15.350 1.00 93.69 182 HIS A O 1
ATOM 1395 N N . MET A 1 183 ? 16.298 9.673 -16.794 1.00 94.31 183 MET A N 1
ATOM 1396 C CA . MET A 1 183 ? 15.092 9.976 -16.012 1.00 94.31 183 MET A CA 1
ATOM 1397 C C . MET A 1 183 ? 14.158 8.765 -15.899 1.00 94.31 183 MET A C 1
ATOM 1399 O O . MET A 1 183 ? 13.481 8.597 -14.888 1.00 94.31 183 MET A O 1
ATOM 1403 N N . LEU A 1 184 ? 14.101 7.918 -16.930 1.00 94.38 184 LEU A N 1
ATOM 1404 C CA . LEU A 1 184 ? 13.292 6.702 -16.909 1.00 94.38 184 LEU A CA 1
ATOM 1405 C C . LEU A 1 184 ? 13.838 5.668 -15.911 1.00 94.38 184 LEU A C 1
ATOM 1407 O O . LEU A 1 184 ? 13.053 5.010 -15.230 1.00 94.38 184 LEU A O 1
ATOM 1411 N N . GLU A 1 185 ? 15.161 5.554 -15.798 1.00 91.56 185 GLU A N 1
ATOM 1412 C CA . GLU A 1 185 ? 15.825 4.718 -14.790 1.00 91.56 185 GLU A CA 1
ATOM 1413 C C . GLU A 1 185 ? 15.520 5.219 -13.370 1.00 91.56 185 GLU A C 1
ATOM 1415 O O . GLU A 1 185 ? 15.093 4.435 -12.523 1.00 91.56 185 GLU A O 1
ATOM 1420 N N . GLU A 1 186 ? 15.614 6.530 -13.128 1.00 94.12 186 GLU A N 1
ATOM 1421 C CA . GLU A 1 186 ? 15.259 7.123 -11.830 1.00 94.12 186 GLU A CA 1
ATOM 1422 C C . GLU A 1 186 ? 13.779 6.916 -11.469 1.00 94.12 186 GLU A C 1
ATOM 1424 O O . GLU A 1 186 ? 13.451 6.582 -10.328 1.00 94.12 186 GLU A O 1
ATOM 1429 N N . LEU A 1 187 ? 12.866 7.079 -12.436 1.00 95.69 187 LEU A N 1
ATOM 1430 C CA . LEU A 1 187 ? 11.438 6.814 -12.234 1.00 95.69 187 LEU A CA 1
ATOM 1431 C C . LEU A 1 187 ? 11.177 5.343 -11.901 1.00 95.69 187 LEU A C 1
ATOM 1433 O O . LEU A 1 187 ? 10.312 5.054 -11.073 1.00 95.69 187 LEU A O 1
ATOM 1437 N N . LEU A 1 188 ? 11.914 4.420 -12.523 1.00 93.25 188 LEU A N 1
ATOM 1438 C CA . LEU A 1 188 ? 11.802 2.991 -12.249 1.00 93.25 188 LEU A CA 1
ATOM 1439 C C . LEU A 1 188 ? 12.282 2.651 -10.833 1.00 93.25 188 LEU A C 1
ATOM 1441 O O . LEU A 1 188 ? 11.619 1.884 -10.130 1.00 93.25 188 LEU A O 1
ATOM 1445 N N . ASP A 1 189 ? 13.387 3.240 -10.385 1.00 93.06 189 ASP A N 1
ATOM 1446 C CA . ASP A 1 189 ? 13.877 3.049 -9.021 1.00 93.06 189 ASP A CA 1
ATOM 1447 C C . ASP A 1 189 ? 12.914 3.659 -8.000 1.00 93.06 189 ASP A C 1
ATOM 1449 O O . ASP A 1 189 ? 12.524 2.995 -7.033 1.00 93.06 189 ASP A O 1
ATOM 1453 N N . LEU A 1 190 ? 12.415 4.872 -8.254 1.00 96.25 190 LEU A N 1
ATOM 1454 C CA . LEU A 1 190 ? 11.393 5.494 -7.416 1.00 96.25 190 LEU A CA 1
ATOM 1455 C C . LEU A 1 190 ? 10.115 4.643 -7.356 1.00 96.25 190 LEU A C 1
ATOM 1457 O O . LEU A 1 190 ? 9.535 4.483 -6.278 1.00 96.25 190 LEU A O 1
ATOM 1461 N N . HIS A 1 191 ? 9.694 4.050 -8.474 1.00 96.81 191 HIS A N 1
ATOM 1462 C CA . HIS A 1 191 ? 8.563 3.125 -8.527 1.00 96.81 191 HIS A CA 1
ATOM 1463 C C . HIS A 1 191 ? 8.797 1.888 -7.649 1.00 96.81 191 HIS A C 1
ATOM 1465 O O . HIS A 1 191 ? 7.936 1.527 -6.846 1.00 96.81 191 HIS A O 1
ATOM 1471 N N . ARG A 1 192 ? 9.977 1.261 -7.744 1.00 94.88 192 ARG A N 1
ATOM 1472 C CA . ARG A 1 192 ? 10.344 0.084 -6.938 1.00 94.88 192 ARG A CA 1
ATOM 1473 C C . ARG A 1 192 ? 10.332 0.394 -5.443 1.00 94.88 192 ARG A C 1
ATOM 1475 O O . ARG A 1 192 ? 9.694 -0.326 -4.672 1.00 94.88 192 ARG A O 1
ATOM 1482 N N . TYR A 1 193 ? 10.996 1.470 -5.023 1.00 96.06 193 TYR A N 1
ATOM 1483 C CA . TYR A 1 193 ? 11.079 1.830 -3.606 1.00 96.06 193 TYR A CA 1
ATOM 1484 C C . TYR A 1 193 ? 9.729 2.287 -3.043 1.00 96.06 193 TYR A C 1
ATOM 1486 O O . TYR A 1 193 ? 9.351 1.878 -1.944 1.00 96.06 193 TYR A O 1
ATOM 1494 N N . SER A 1 194 ? 8.955 3.077 -3.793 1.00 97.44 194 SER A N 1
ATOM 1495 C CA . SER A 1 194 ? 7.604 3.466 -3.368 1.00 97.44 194 SER A CA 1
ATOM 1496 C C . SER A 1 194 ? 6.647 2.270 -3.313 1.00 97.44 194 SER A C 1
ATOM 1498 O O . SER A 1 194 ? 5.854 2.180 -2.374 1.00 97.44 194 SER A O 1
ATOM 1500 N N . GLY A 1 195 ? 6.774 1.309 -4.233 1.00 97.31 195 GLY A N 1
ATOM 1501 C CA . GLY A 1 195 ? 6.042 0.041 -4.212 1.00 97.31 195 GLY A CA 1
ATOM 1502 C C . GLY A 1 195 ? 6.366 -0.809 -2.983 1.00 97.31 195 GLY A C 1
ATOM 1503 O O . GLY A 1 195 ? 5.460 -1.347 -2.347 1.00 97.31 195 GLY A O 1
ATOM 1504 N N . LEU A 1 196 ? 7.638 -0.863 -2.577 1.00 96.56 196 LEU A N 1
ATOM 1505 C CA . LEU A 1 196 ? 8.059 -1.545 -1.351 1.00 96.56 196 LEU A CA 1
ATOM 1506 C C . LEU A 1 196 ? 7.447 -0.901 -0.094 1.00 96.56 196 LEU A C 1
ATOM 1508 O O . LEU A 1 196 ? 6.919 -1.607 0.768 1.00 96.56 196 LEU A O 1
ATOM 1512 N N . VAL A 1 197 ? 7.470 0.435 -0.002 1.00 97.44 197 VAL A N 1
ATOM 1513 C CA . VAL A 1 197 ? 6.829 1.169 1.104 1.00 97.44 197 VAL A CA 1
ATOM 1514 C C . VAL A 1 197 ? 5.321 0.921 1.115 1.00 97.44 197 VAL A C 1
ATOM 1516 O O . VAL A 1 197 ? 4.755 0.669 2.179 1.00 97.44 197 VAL A O 1
ATOM 1519 N N . LEU A 1 198 ? 4.672 0.930 -0.053 1.00 97.94 198 LEU A N 1
ATOM 1520 C CA . LEU A 1 198 ? 3.247 0.635 -0.193 1.00 97.94 198 LEU A CA 1
ATOM 1521 C C . LEU A 1 198 ? 2.910 -0.781 0.298 1.00 97.94 198 LEU A C 1
ATOM 1523 O O . LEU A 1 198 ? 1.965 -0.947 1.071 1.00 97.94 198 LEU A O 1
ATOM 1527 N N . ALA A 1 199 ? 3.699 -1.787 -0.091 1.00 97.12 199 ALA A N 1
ATOM 1528 C CA . ALA A 1 199 ? 3.524 -3.167 0.353 1.00 97.12 199 ALA A CA 1
ATOM 1529 C C . ALA A 1 199 ? 3.644 -3.282 1.881 1.00 97.12 199 ALA A C 1
ATOM 1531 O O . ALA A 1 199 ? 2.742 -3.811 2.536 1.00 97.12 199 ALA A O 1
ATOM 1532 N N . ALA A 1 200 ? 4.695 -2.715 2.478 1.00 96.56 200 ALA A N 1
ATOM 1533 C CA . ALA A 1 200 ? 4.883 -2.735 3.927 1.00 96.56 200 ALA A CA 1
ATOM 1534 C C . ALA A 1 200 ? 3.766 -1.986 4.677 1.00 96.56 200 ALA A C 1
ATOM 1536 O O . ALA A 1 200 ? 3.217 -2.499 5.657 1.00 96.56 200 ALA A O 1
ATOM 1537 N N . ALA A 1 201 ? 3.373 -0.805 4.192 1.00 97.25 201 ALA A N 1
ATOM 1538 C CA . ALA A 1 201 ? 2.269 -0.035 4.753 1.00 97.25 201 ALA A CA 1
ATOM 1539 C C . ALA A 1 201 ? 0.940 -0.800 4.665 1.00 97.25 201 ALA A C 1
ATOM 1541 O O . ALA A 1 201 ? 0.169 -0.778 5.624 1.00 97.25 201 ALA A O 1
ATOM 1542 N N . SER A 1 202 ? 0.695 -1.538 3.577 1.00 96.81 202 SER A N 1
ATOM 1543 C CA . SER A 1 202 ? -0.507 -2.364 3.426 1.00 96.81 202 SER A CA 1
ATOM 1544 C C . SER A 1 202 ? -0.572 -3.521 4.428 1.00 96.81 202 SER A C 1
ATOM 1546 O O . SER A 1 202 ? -1.633 -3.760 5.007 1.00 96.81 202 SER A O 1
ATOM 1548 N N . LEU A 1 203 ? 0.559 -4.183 4.713 1.00 96.06 203 LEU A N 1
ATOM 1549 C CA . LEU A 1 203 ? 0.642 -5.244 5.724 1.00 96.06 203 LEU A CA 1
ATOM 1550 C C . LEU A 1 203 ? 0.372 -4.696 7.126 1.00 96.06 203 LEU A C 1
ATOM 1552 O O . LEU A 1 203 ? -0.432 -5.260 7.870 1.00 96.06 203 LEU A O 1
ATOM 1556 N N . LEU A 1 204 ? 0.994 -3.563 7.467 1.00 95.81 204 LEU A N 1
ATOM 1557 C CA . LEU A 1 204 ? 0.755 -2.869 8.732 1.00 95.81 204 LEU A CA 1
ATOM 1558 C C . LEU A 1 204 ? -0.701 -2.411 8.863 1.00 95.81 204 LEU A C 1
ATOM 1560 O O . LEU A 1 204 ? -1.298 -2.542 9.935 1.00 95.81 204 LEU A O 1
ATOM 1564 N N . HIS A 1 205 ? -1.293 -1.908 7.780 1.00 95.25 205 HIS A N 1
ATOM 1565 C CA . HIS A 1 205 ? -2.687 -1.492 7.762 1.00 95.25 205 HIS A CA 1
ATOM 1566 C C . HIS A 1 205 ? -3.626 -2.686 7.972 1.00 95.25 205 HIS A C 1
ATOM 1568 O O . HIS A 1 205 ? -4.484 -2.636 8.856 1.00 95.25 205 HIS A O 1
ATOM 1574 N N . LEU A 1 206 ? -3.429 -3.784 7.234 1.00 94.44 206 LEU A N 1
ATOM 1575 C CA . LEU A 1 206 ? -4.195 -5.023 7.391 1.00 94.44 206 LEU A CA 1
ATOM 1576 C C . LEU A 1 206 ? -4.081 -5.574 8.816 1.00 94.44 206 LEU A C 1
ATOM 1578 O O . LEU A 1 206 ? -5.093 -5.903 9.438 1.00 94.44 206 LEU A O 1
ATOM 1582 N N . TYR A 1 207 ? -2.868 -5.596 9.368 1.00 94.62 207 TYR A N 1
ATOM 1583 C CA . TYR A 1 207 ? -2.645 -5.943 10.765 1.00 94.62 207 TYR A CA 1
ATOM 1584 C C . TYR A 1 207 ? -3.442 -5.039 11.708 1.00 94.62 207 TYR A C 1
ATOM 1586 O O . TYR A 1 207 ? -4.126 -5.553 12.586 1.00 94.62 207 TYR A O 1
ATOM 1594 N N . SER A 1 208 ? -3.410 -3.716 11.522 1.00 92.25 208 SER A N 1
ATOM 1595 C CA . SER A 1 208 ? -4.126 -2.778 12.397 1.00 92.25 208 SER A CA 1
ATOM 1596 C C . SER A 1 208 ? -5.644 -3.006 12.382 1.00 92.25 208 SER A C 1
ATOM 1598 O O . SER A 1 208 ? -6.291 -2.955 13.430 1.00 92.25 208 SER A O 1
ATOM 1600 N N . VAL A 1 209 ? -6.212 -3.339 11.216 1.00 90.69 209 VAL A N 1
ATOM 1601 C CA . VAL A 1 209 ? -7.634 -3.671 11.058 1.00 90.69 209 VAL A CA 1
ATOM 1602 C C . VAL A 1 209 ? -7.968 -4.972 11.794 1.00 90.69 209 VAL A C 1
ATOM 1604 O O . VAL A 1 209 ? -8.964 -5.030 12.522 1.00 90.69 209 VAL A O 1
ATOM 1607 N N . CYS A 1 210 ? -7.125 -5.998 11.659 1.00 90.06 210 CYS A N 1
ATOM 1608 C CA . CYS A 1 210 ? -7.267 -7.263 12.381 1.00 90.06 210 CYS A CA 1
ATOM 1609 C C . CYS A 1 210 ? -7.112 -7.075 13.898 1.00 90.06 210 CYS A C 1
ATOM 1611 O O . CYS A 1 210 ? -7.945 -7.545 14.668 1.00 90.06 210 CYS A O 1
ATOM 1613 N N . ALA A 1 211 ? -6.098 -6.334 14.341 1.00 88.25 211 ALA A N 1
ATOM 1614 C CA . ALA A 1 211 ? -5.850 -6.041 15.747 1.00 88.25 211 ALA A CA 1
ATOM 1615 C C . ALA A 1 211 ? -7.044 -5.319 16.385 1.00 88.25 211 ALA A C 1
ATOM 1617 O O . ALA A 1 211 ? -7.487 -5.719 17.460 1.00 88.25 211 ALA A O 1
ATOM 1618 N N . ASN A 1 212 ? -7.630 -4.332 15.699 1.00 85.81 212 ASN A N 1
ATOM 1619 C CA . ASN A 1 212 ? -8.817 -3.628 16.186 1.00 85.81 212 ASN A CA 1
ATOM 1620 C C . ASN A 1 212 ? -10.028 -4.572 16.327 1.00 85.81 212 ASN A C 1
ATOM 1622 O O . ASN A 1 212 ? -10.757 -4.515 17.313 1.00 85.81 212 ASN A O 1
ATOM 1626 N N . ARG A 1 213 ? -10.206 -5.522 15.397 1.00 83.19 213 ARG A N 1
ATOM 1627 C CA . ARG A 1 213 ? -11.263 -6.550 15.488 1.00 83.19 213 ARG A CA 1
ATOM 1628 C C . ARG A 1 213 ? -11.105 -7.460 16.700 1.00 83.19 213 ARG A C 1
ATOM 1630 O O . ARG A 1 213 ? -12.101 -7.815 17.321 1.00 83.19 213 ARG A O 1
ATOM 1637 N N . PHE A 1 214 ? -9.870 -7.823 17.036 1.00 82.88 214 PHE A N 1
ATOM 1638 C CA . PHE A 1 214 ? -9.573 -8.610 18.231 1.00 82.88 214 PHE A CA 1
ATOM 1639 C C . PHE A 1 214 ? -9.502 -7.761 19.502 1.00 82.88 214 PHE A C 1
ATOM 1641 O O . PHE A 1 214 ? -9.334 -8.340 20.571 1.00 82.88 214 PHE A O 1
ATOM 1648 N N . GLY A 1 215 ? -9.646 -6.431 19.390 1.00 77.06 215 GLY A N 1
ATOM 1649 C CA . GLY A 1 215 ? -9.627 -5.411 20.445 1.00 77.06 215 GLY A CA 1
ATOM 1650 C C . GLY A 1 215 ? -8.237 -5.093 21.020 1.00 77.06 215 GLY A C 1
ATOM 1651 O O . GLY A 1 215 ? -8.128 -4.752 22.198 1.00 77.06 215 GLY A O 1
ATOM 1652 N N . LEU A 1 216 ? -7.182 -5.289 20.230 1.00 74.25 216 LEU A N 1
ATOM 1653 C CA . LEU A 1 216 ? -5.789 -4.935 20.537 1.00 74.25 216 LEU A CA 1
ATOM 1654 C C . LEU A 1 216 ? -5.401 -3.532 20.019 1.00 74.25 216 LEU A C 1
ATOM 1656 O O . LEU A 1 216 ? -4.219 -3.197 20.042 1.00 74.25 216 LEU A O 1
ATOM 1660 N N . GLY A 1 217 ? -6.360 -2.776 19.473 1.00 65.50 217 GLY A N 1
ATOM 1661 C CA . GLY A 1 217 ? -6.149 -1.484 18.805 1.00 65.50 217 GLY A CA 1
ATOM 1662 C C . GLY A 1 217 ? -6.508 -0.259 19.629 1.00 65.50 217 GLY A C 1
ATOM 1663 O O . GLY A 1 217 ? -7.064 -0.423 20.737 1.00 65.50 217 GLY A O 1
#

Sequence (217 aa):
MNSLDSLLLVGDQANHFLPLAGWVFLGAGIAMALHACGGWAARRRGLAAPPPARWHWWERLLYAVAVLALLDLSVTAFYAVAVHGHLGGWWLLGHMVGAGTFLGVLPLLALTWCRPCCFELPSRSDQRQASGAQDEGQAAVPLPAPRRFSWLGKLTFWLMMISGIVVAGTMLLSMFPLFGTHMLEELLDLHRYSGLVLAAASLLHLYSVCANRFGLG

=== Feature glossary ===
The record interleaves many kinds of information about one protein. Here is each kind framed as the question it answers.

Q: What known structures does this most resemble?
A: Structural nearest neighbors (via Foldseek easy-search vs the PDB). Reported per hit: target PDB id, E-value, and alignment TM-score. A TM-score above ~0.5 is the conventional threshold for 'same fold'.

Q: Where is each backbone atom in 3D?
A: The mmCIF table is the protein's shape written out atom by atom. For each backbone N, Cα, C, and carbonyl O, it records an (x, y, z) coordinate triple in Å plus the residue type, chain letter, and residue number.

Q: What are the backbone torsion angles?
A: The φ/ψ torsion pair specifies the backbone conformation at each residue. φ rotates about the N–Cα bond, ψ about the Cα–C bond. Steric clashes forbid most of the (φ, ψ) plane — the allowed regions (α-helix basin, β-sheet basin, left-handed helix) are the Ramachandran-allowed regions.

Q: Which residues are buried vs exposed?
A: Solvent-accessible surface area (SASA) is the area in Å² traced out by the centre of a 1.4 Å probe sphere (a water molecule) rolled over the protein's van der Waals surface (Shrake–Rupley / Lee–Richards construction). Buried residues have near-zero SASA; fully exposed residues can exceed 200 Å². The total SASA scales roughly with the number of surface residues.

Q: How confident is the AlphaFold model at each residue?
A: pLDDT is the predicted lDDT-Cα score: AlphaFold's confidence that the local environment of each residue (all inter-atomic distances within 15 Å) is correctly placed. It is a per-residue number between 0 and 100, with higher meaning more reliable.

Q: What does the local fold look like, residue by residue?
A: 3Di is Foldseek's structural alphabet. Each residue is assigned one of twenty discrete states based on how its Cα sits relative to its spatial (not sequential) neighbors. Aligning 3Di strings finds structural homologs roughly as well as full 3D superposition, but orders of magnitude faster.

Q: How big and how compact is the whole molecule?
A: Radius of gyration (Rg) is the root-mean-square distance of Cα atoms from their centroid — a single number for overall size and compactness. A globular domain of N residues has Rg ≈ 2.2·N^0.38 Å; an extended or disordered chain has a much larger Rg. The Cα contact count is the number of residue pairs whose Cα atoms are within 8 Å and are more than four positions apart in sequence — a standard proxy for tertiary packing density. The bounding box is the smallest axis-aligned box enclosing all Cα atoms.

Q: Which residues are in helices, strands, or loops?
A: DSSP 8-state secondary structure assigns each residue one of H (α-helix), G (3₁₀-helix), I (π-helix), E (extended β-strand), B (isolated β-bridge), T (hydrogen-bonded turn), S (bend), or '-' (coil). The assignment is computed from backbone hydrogen-bond geometry via the Kabsch–Sander algorithm.

Q: How mobile is each atom in the crystal?
A: Crystallographic B-factors measure how much each atom's electron density is smeared out, in Å². They rise in mobile loops and surface residues and fall in the buried interior. In AlphaFold models this column is repurposed to hold pLDDT instead.

Q: What if only a Cα trace is available?
A: P-SEA three-state annotation labels each residue as helix, strand, or coil based purely on the geometry of the Cα trace. It serves as a fallback when the full backbone (and thus DSSP) is unavailable.

Q: What family and function is it annotated with?
A: Database cross-references. InterPro integrates a dozen domain/family signature databases into unified entries with residue-range hits. GO terms attach function/process/location labels with evidence codes. CATH codes position the fold in a four-level structural taxonomy. Organism is the NCBI-taxonomy species name.

Q: Are the domains correctly placed relative to each other?
A: Predicted Aligned Error (PAE) is an AlphaFold confidence matrix: entry (i, j) is the expected error in the position of residue j, in ångströms, when the prediction is superimposed on the true structure at residue i. Low PAE within a block of residues means that block is internally rigid and well-predicted; high PAE between two blocks means their relative placement is uncertain even if each block individually is confident.

Q: What do the diagnostic plots show?
A: Three diagnostic plots accompany the record. The Cα contact map visualizes the tertiary structure as a 2D adjacency matrix (8 Å cutoff, sequence-local contacts suppressed). The Ramachandran plot shows the distribution of backbone (φ, ψ) torsions, with points in the α and β basins reflecting secondary structure content. The PAE plot shows AlphaFold's inter-residue confidence as a color matrix.

Q: What is the amino-acid chain?
A: Primary structure: the covalent order of the twenty standard amino acids along the backbone. Two proteins with the same sequence will (almost always) fold to the same structure; two with 30% identity often share a fold but not the details.

Q: What do the rendered images show?
A: The six renders are orthographic views along the three Cartesian axes in both directions. Representation (cartoon, sticks, or surface) and color scheme (sequence-rainbow or by-chain) vary across proteins so the training set covers all the common visualization conventions.